Protein AF-0000000083413057 (afdb_homodimer)

Radius of gyration: 20.87 Å; Cα contacts (8 Å, |Δi|>4): 681; chains: 2; bounding box: 41×64×47 Å

pLDDT: mean 97.73, std 1.57, range [91.26, 98.92]

Sequence (322 aa):
MKIREVRTDDAKEIAEIYNHYVRTSTVTFDTVIATEEMTRNRIEAIASRYPYYVCEDEGRVVGYAYAHEWKGRGAYHNTLEASAYVLDGMTGRGIGRKLMECLIDDCRKRGFHALIACITTGNEASERMVKSFGFYEASHFREVGYKFGQFLDDSDYELLLMKIREVRTDDAKEIAEIYNHYVRTSTVTFDTVIATEEMTRNRIEAIASRYPYYVCEDEGRVVGYAYAHEWKGRGAYHNTLEASAYVLDGMTGRGIGRKLMECLIDDCRKRGFHALIACITTGNEASERMVKSFGFYEASHFREVGYKFGQFLDDSDYELLL

Organism: NCBI:txid2530390

Solvent-accessible surface area (backbone atoms only — not comparable to full-atom values): 16927 Å² total; per-residue (Å²): 122,45,79,43,72,62,54,66,88,45,16,55,51,52,25,52,42,51,36,51,37,42,73,73,45,68,70,41,53,45,76,70,80,59,43,47,65,58,36,29,54,47,46,55,65,34,51,76,79,31,61,38,37,30,31,31,49,95,88,34,67,46,28,38,28,37,35,41,77,56,56,87,42,59,18,23,76,41,21,29,28,46,50,70,50,56,23,87,91,55,67,94,69,55,57,63,56,55,43,47,51,54,49,53,52,49,41,46,74,73,62,38,43,29,39,34,35,74,39,30,67,85,44,56,68,62,51,52,53,44,41,74,74,60,30,42,80,30,30,54,42,76,53,45,29,48,57,96,89,39,70,32,36,38,28,32,26,38,31,79,92,120,47,78,44,72,63,54,66,87,46,16,55,50,51,24,53,43,50,36,52,37,44,74,72,43,67,70,42,53,44,73,70,81,60,43,46,65,59,37,30,52,47,46,56,66,35,53,76,80,30,62,38,35,28,32,33,50,98,89,34,68,44,28,38,26,37,37,41,76,58,55,87,43,60,18,23,76,42,23,30,28,46,51,70,50,56,25,87,91,54,67,94,69,55,56,63,56,56,43,48,52,54,49,53,52,50,40,46,74,72,62,39,43,30,39,31,34,76,40,30,68,85,46,56,69,60,52,52,53,45,41,74,74,60,30,42,80,28,29,53,41,75,53,44,29,47,60,97,90,39,69,32,37,39,28,32,28,39,31,81,92

Foldseek 3Di:
DDKDFDDLVLLVLVLVQVQVCLPPHVFDLDVDRDDSVNSSVVSVVFSVPWGKMFDDDPRHTFKIKIWDQPDDDPVSVLEIEMDMTGHPPCPPVCRRLVRVVVRVVVSVVVPRFKYKYKGWPPPVSVVVSVVVVVWDWDDKAWQPGDDPHGGTIMIMTMDTD/DDKDFDDLVLLVLVLVQVQVCLPPHVFDLDVDRDDSVNSSVVSVVFSVPWGKMFDDDPRHTFKIKIWDQPDDDPVSVLEIEMDMTGHPPCPPVCRRLVRVVVRVVVSVVVPRFKYKYKGWPPPVSVVVSVVVVPWDWDDKAWQPGDDPHGGTIMIMTMDTD

Secondary structure (DSSP, 8-state):
-EEEE--GGGHHHHHHHHHHHHHH-SSS---SPPPHHHHHHHHHHHHTTS-EEEEEETTEEEEEEEEEESSSSGGGTTEEEEEEEE-TT-TTSSHHHHHHHHHHHHHHHHT--EEEEEEETT-HHHHHHHHHTT-EE-B-EEEEEEETTEEEEEEEEEEE-/-EEEE--GGGHHHHHHHHHHHHHH-SSS---SPPPHHHHHHHHHHHHTTS-EEEEEETTEEEEEEEEEESSSSGGGTTEEEEEEEE-TT-TTSSHHHHHHHHHHHHHHHHT--EEEEEEETT-HHHHHHHHHTT-EE-B-EEEEEEETTEEEEEEEEEEE-

InterPro domains:
  IPR000182 GNAT domain [PS51186] (1-161)
  IPR016181 Acyl-CoA N-acyltransferase [SSF55729] (1-160)

Structure (mmCIF, N/CA/C/O backbone):
data_AF-0000000083413057-model_v1
#
loop_
_entity.id
_entity.type
_entity.pdbx_description
1 polymer 'N-acetyltransferase family protein'
#
loop_
_atom_site.group_PDB
_atom_site.id
_atom_site.type_symbol
_atom_site.label_atom_id
_atom_site.label_alt_id
_atom_site.label_comp_id
_atom_site.label_asym_id
_atom_site.label_entity_id
_atom_site.label_seq_id
_atom_site.pdbx_PDB_ins_code
_atom_site.Cartn_x
_atom_site.Cartn_y
_atom_site.Cartn_z
_atom_site.occupancy
_atom_site.B_iso_or_equiv
_atom_site.auth_seq_id
_atom_site.auth_comp_id
_atom_site.auth_asym_id
_atom_site.auth_atom_id
_atom_site.pdbx_PDB_model_num
ATOM 1 N N . MET A 1 1 ? 9.016 -29.616 -16.536 1 91.51 1 MET A N 1
ATOM 2 C CA . MET A 1 1 ? 8.679 -28.293 -16.018 1 91.51 1 MET A CA 1
ATOM 3 C C . MET A 1 1 ? 9.873 -27.349 -16.12 1 91.51 1 MET A C 1
ATOM 5 O O . MET A 1 1 ? 11 -27.729 -15.799 1 91.51 1 MET A O 1
ATOM 9 N N . LYS A 1 2 ? 9.637 -26.219 -16.757 1 96.54 2 LYS A N 1
ATOM 10 C CA . LYS A 1 2 ? 10.695 -25.246 -17.016 1 96.54 2 LYS A CA 1
ATOM 11 C C . LYS A 1 2 ? 10.272 -23.845 -16.582 1 96.54 2 LYS A C 1
ATOM 13 O O . LYS A 1 2 ? 9.138 -23.43 -16.826 1 96.54 2 LYS A O 1
ATOM 18 N N . ILE A 1 3 ? 11.185 -23.141 -15.916 1 98.38 3 ILE A N 1
ATOM 19 C CA . ILE A 1 3 ? 10.952 -21.745 -15.561 1 98.38 3 ILE A CA 1
ATOM 20 C C . ILE A 1 3 ? 11.629 -20.833 -16.582 1 98.38 3 ILE A C 1
ATOM 22 O O . ILE A 1 3 ? 12.789 -21.046 -16.941 1 98.38 3 ILE A O 1
ATOM 26 N N . ARG A 1 4 ? 10.937 -19.872 -17.074 1 98.41 4 ARG A N 1
ATOM 27 C CA . ARG A 1 4 ? 11.479 -18.907 -18.025 1 98.41 4 ARG A CA 1
ATOM 28 C C . ARG A 1 4 ? 10.864 -17.527 -17.815 1 98.41 4 ARG A C 1
ATOM 30 O O . ARG A 1 4 ? 9.869 -17.388 -17.101 1 98.41 4 ARG A O 1
ATOM 37 N N . GLU A 1 5 ? 11.422 -16.551 -18.482 1 98.45 5 GLU A N 1
ATOM 38 C CA . GLU A 1 5 ? 10.85 -15.209 -18.445 1 98.45 5 GLU A CA 1
ATOM 39 C C . GLU A 1 5 ? 9.504 -15.162 -19.161 1 98.45 5 GLU A C 1
ATOM 41 O O . GLU A 1 5 ? 9.275 -15.91 -20.113 1 98.45 5 GLU A O 1
ATOM 46 N N . VAL A 1 6 ? 8.685 -14.29 -18.763 1 98.86 6 VAL A N 1
ATOM 47 C CA . VAL A 1 6 ? 7.34 -14.144 -19.309 1 98.86 6 VAL A CA 1
ATOM 48 C C . VAL A 1 6 ? 7.414 -13.557 -20.717 1 98.86 6 VAL A C 1
ATOM 50 O O . VAL A 1 6 ? 8.364 -12.844 -21.05 1 98.86 6 VAL A O 1
ATOM 53 N N . ARG A 1 7 ? 6.483 -13.891 -21.521 1 98.27 7 ARG A N 1
ATOM 54 C CA . ARG A 1 7 ? 6.232 -13.259 -22.812 1 98.27 7 ARG A CA 1
ATOM 55 C C . ARG A 1 7 ? 4.795 -12.757 -22.905 1 98.27 7 ARG A C 1
ATOM 57 O O . ARG A 1 7 ? 3.902 -13.287 -22.241 1 98.27 7 ARG A O 1
ATOM 64 N N . THR A 1 8 ? 4.59 -11.761 -23.77 1 98.1 8 THR A N 1
ATOM 65 C CA . THR A 1 8 ? 3.246 -11.214 -23.915 1 98.1 8 THR A CA 1
ATOM 66 C C . THR A 1 8 ? 2.273 -12.287 -24.395 1 98.1 8 THR A C 1
ATOM 68 O O . THR A 1 8 ? 1.086 -12.25 -24.065 1 98.1 8 THR A O 1
ATOM 71 N N . ASP A 1 9 ? 2.747 -13.257 -25.087 1 97.86 9 ASP A N 1
ATOM 72 C CA . ASP A 1 9 ? 1.91 -14.333 -25.607 1 97.86 9 ASP A CA 1
ATOM 73 C C . ASP A 1 9 ? 1.428 -15.247 -24.482 1 97.86 9 ASP A C 1
ATOM 75 O O . ASP A 1 9 ? 0.527 -16.064 -24.682 1 97.86 9 ASP A O 1
ATOM 79 N N . ASP A 1 10 ? 1.954 -15.097 -23.299 1 98.77 10 ASP A N 1
ATOM 80 C CA . ASP A 1 10 ? 1.54 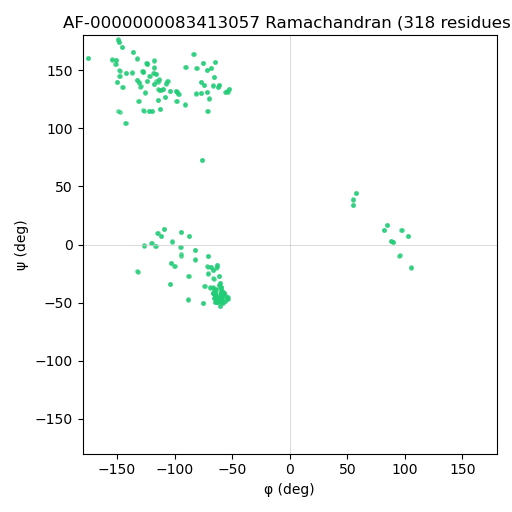-15.89 -22.146 1 98.77 10 ASP A CA 1
ATOM 81 C C . ASP A 1 10 ? 0.273 -15.32 -21.513 1 98.77 10 ASP A C 1
ATOM 83 O O . ASP A 1 10 ? -0.298 -15.923 -20.602 1 98.77 10 ASP A O 1
ATOM 87 N N . ALA A 1 11 ? -0.217 -14.21 -21.98 1 98.84 11 ALA A N 1
ATOM 88 C CA . ALA A 1 11 ? -1.242 -13.401 -21.326 1 98.84 11 ALA A CA 1
ATOM 89 C C . ALA A 1 11 ? -2.526 -14.2 -21.125 1 98.84 11 ALA A C 1
ATOM 91 O O . ALA A 1 11 ? -3.154 -14.122 -20.066 1 98.84 11 ALA A O 1
ATOM 92 N N . LYS A 1 12 ? -2.889 -14.958 -22.096 1 98.63 12 LYS A N 1
ATOM 93 C CA . LYS A 1 12 ? -4.137 -15.71 -22.01 1 98.63 12 LYS A CA 1
ATOM 94 C C . LYS A 1 12 ? -4.088 -16.727 -20.873 1 98.63 12 LYS A C 1
ATOM 96 O O . LYS A 1 12 ? -5.011 -16.802 -20.06 1 98.63 12 LYS A O 1
ATOM 101 N N . GLU A 1 13 ? -3.045 -17.518 -20.803 1 98.76 13 GLU A N 1
ATOM 102 C CA . GLU A 1 13 ? -2.911 -18.549 -19.778 1 98.76 13 GLU A CA 1
ATOM 103 C C . GLU A 1 13 ? -2.753 -17.932 -18.392 1 98.76 13 GLU A C 1
ATOM 105 O O . GLU A 1 13 ? -3.296 -18.447 -17.412 1 98.76 13 GLU A O 1
ATOM 110 N N . ILE A 1 14 ? -2.039 -16.836 -18.334 1 98.87 14 ILE A N 1
ATOM 111 C CA . ILE A 1 14 ? -1.854 -16.142 -17.064 1 98.87 14 ILE A CA 1
ATOM 112 C C . ILE A 1 14 ? -3.197 -15.615 -16.564 1 98.87 14 ILE A C 1
ATOM 114 O O . ILE A 1 14 ? -3.535 -15.775 -15.389 1 98.87 14 ILE A O 1
ATOM 118 N N . ALA A 1 15 ? -3.943 -15.016 -17.455 1 98.83 15 ALA A N 1
ATOM 119 C CA . ALA A 1 15 ? -5.268 -14.525 -17.086 1 98.83 15 ALA A CA 1
ATOM 120 C C . ALA A 1 15 ? -6.155 -15.662 -16.586 1 98.83 15 ALA A C 1
ATOM 122 O O . ALA A 1 15 ? -6.899 -15.497 -15.617 1 98.83 15 ALA A O 1
ATOM 123 N N . GLU A 1 16 ? -6.08 -16.774 -17.233 1 98.6 16 GLU A N 1
ATOM 124 C CA . GLU A 1 16 ? -6.878 -17.933 -16.844 1 98.6 16 GLU A CA 1
ATOM 125 C C . GLU A 1 16 ? -6.525 -18.398 -15.434 1 98.6 16 GLU A C 1
ATOM 127 O O . GLU A 1 16 ? -7.413 -18.661 -14.621 1 98.6 16 GLU A O 1
ATOM 132 N N . ILE A 1 17 ? -5.286 -18.486 -15.172 1 98.74 17 ILE A N 1
ATOM 133 C CA . ILE A 1 17 ? -4.827 -18.89 -13.848 1 98.74 17 ILE A CA 1
ATOM 134 C C . ILE A 1 17 ? -5.339 -17.903 -12.801 1 98.74 17 ILE A C 1
ATOM 136 O O . ILE A 1 17 ? -5.932 -18.306 -11.797 1 98.74 17 ILE A O 1
ATOM 140 N N . TYR A 1 18 ? -5.144 -16.668 -13.105 1 98.67 18 TYR A N 1
ATOM 141 C CA . TYR A 1 18 ? -5.471 -15.624 -12.14 1 98.67 18 TYR A CA 1
ATOM 142 C C . TYR A 1 18 ? -6.972 -15.577 -11.876 1 98.67 18 TYR A C 1
ATOM 144 O O . TYR A 1 18 ? -7.403 -15.447 -10.728 1 98.67 18 TYR A O 1
ATOM 152 N N . ASN A 1 19 ? -7.735 -15.657 -12.911 1 98.71 19 ASN A N 1
ATOM 153 C CA . ASN A 1 19 ? -9.18 -15.478 -12.826 1 98.71 19 ASN A CA 1
ATOM 154 C C . ASN A 1 19 ? -9.838 -16.602 -12.03 1 98.71 19 ASN A C 1
ATOM 156 O O . ASN A 1 19 ? -10.89 -16.403 -11.42 1 98.71 19 ASN A O 1
ATOM 160 N N . HIS A 1 20 ? -9.246 -17.761 -12.055 1 98.41 20 HIS A N 1
ATOM 161 C CA . HIS A 1 20 ? -9.743 -18.811 -11.172 1 98.41 20 HIS A CA 1
ATOM 162 C C . HIS A 1 20 ? -9.789 -18.336 -9.724 1 98.41 20 HIS A C 1
ATOM 164 O O . HIS A 1 20 ? -10.803 -18.502 -9.043 1 98.41 20 HIS A O 1
ATOM 170 N N . TYR A 1 21 ? -8.735 -17.69 -9.257 1 97.56 21 TYR A N 1
ATOM 171 C CA . TYR A 1 21 ? -8.626 -17.249 -7.871 1 97.56 21 TYR A CA 1
ATOM 172 C C . TYR A 1 21 ? -9.522 -16.045 -7.609 1 97.56 21 TYR A C 1
ATOM 174 O O . TYR A 1 21 ? -10.076 -15.902 -6.517 1 97.56 21 TYR A O 1
ATOM 182 N N . VAL A 1 22 ? -9.658 -15.146 -8.592 1 98.05 22 VAL A N 1
ATOM 183 C CA . VAL A 1 22 ? -10.55 -13.999 -8.454 1 98.05 22 VAL A CA 1
ATOM 184 C C . VAL A 1 22 ? -11.981 -14.482 -8.227 1 98.05 22 VAL A C 1
ATOM 186 O O . VAL A 1 22 ? -12.683 -13.973 -7.35 1 98.05 22 VAL A O 1
ATOM 189 N N . ARG A 1 23 ? -12.344 -15.564 -8.885 1 97.78 23 ARG A N 1
ATOM 190 C CA . ARG A 1 23 ? -13.731 -16.016 -8.916 1 97.78 23 ARG A CA 1
ATOM 191 C C . ARG A 1 23 ? -14.034 -16.937 -7.739 1 97.78 23 ARG A C 1
ATOM 193 O O . ARG A 1 23 ? -15.168 -16.987 -7.259 1 97.78 23 ARG A O 1
ATOM 200 N N . THR A 1 24 ? -13.016 -17.59 -7.265 1 97.53 24 THR A N 1
ATOM 201 C CA . THR A 1 24 ? -13.391 -18.75 -6.464 1 97.53 24 THR A CA 1
ATOM 202 C C . THR A 1 24 ? -12.729 -18.696 -5.09 1 97.53 24 THR A C 1
ATOM 204 O O . THR A 1 24 ? -12.95 -19.574 -4.254 1 97.53 24 THR A O 1
ATOM 207 N N . SER A 1 25 ? -11.937 -17.662 -4.855 1 96.96 25 SER A N 1
ATOM 208 C CA . SER A 1 25 ? -11.175 -17.7 -3.612 1 96.96 25 SER A CA 1
ATOM 209 C C . SER A 1 25 ? -10.956 -16.298 -3.053 1 96.96 25 SER A C 1
ATOM 211 O O . SER A 1 25 ? -11.306 -15.307 -3.696 1 96.96 25 SER A O 1
ATOM 213 N N . THR A 1 26 ? -10.4 -16.233 -1.898 1 96.83 26 THR A N 1
ATOM 214 C CA . THR A 1 26 ? -10.057 -14.966 -1.263 1 96.83 26 THR A CA 1
ATOM 215 C C . THR A 1 26 ? -8.544 -14.766 -1.235 1 96.83 26 THR A C 1
ATOM 217 O O . THR A 1 26 ? -8.042 -13.887 -0.531 1 96.83 26 THR A O 1
ATOM 220 N N . VAL A 1 27 ? -7.839 -15.562 -1.977 1 96.39 27 VAL A N 1
ATOM 221 C CA . VAL A 1 27 ? -6.385 -15.47 -1.898 1 96.39 27 VAL A CA 1
ATOM 222 C C . VAL A 1 27 ? -5.913 -14.168 -2.541 1 96.39 27 VAL A C 1
ATOM 224 O O . VAL A 1 27 ? -4.781 -13.732 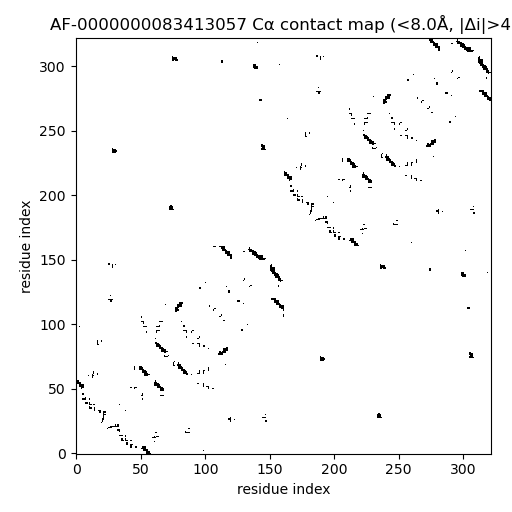-2.317 1 96.39 27 VAL A O 1
ATOM 227 N N . THR A 1 28 ? -6.743 -13.658 -3.471 1 96.7 28 THR A N 1
ATOM 228 C CA . THR A 1 28 ? -6.532 -12.321 -4.016 1 96.7 28 THR A CA 1
ATOM 229 C C . THR A 1 28 ? -7.72 -11.416 -3.703 1 96.7 28 THR A C 1
ATOM 231 O O . THR A 1 28 ? -8.867 -11.867 -3.697 1 96.7 28 THR A O 1
ATOM 234 N N . PHE A 1 29 ? -7.43 -10.211 -3.539 1 97.36 29 PHE A N 1
ATOM 235 C CA . PHE A 1 29 ? -8.458 -9.232 -3.205 1 97.36 29 PHE A CA 1
ATOM 236 C C . PHE A 1 29 ? -8.976 -8.541 -4.461 1 97.36 29 PHE A C 1
ATOM 238 O O . PHE A 1 29 ? -9.652 -7.514 -4.376 1 97.36 29 PHE A O 1
ATOM 245 N N . ASP A 1 30 ? -8.616 -9.038 -5.617 1 97.03 30 ASP A N 1
ATOM 246 C CA . ASP A 1 30 ? -9.194 -8.556 -6.867 1 97.03 30 ASP A CA 1
ATOM 247 C C . ASP A 1 30 ? -10.621 -9.07 -7.046 1 97.03 30 ASP A C 1
ATOM 249 O O . ASP A 1 30 ? -10.916 -10.224 -6.729 1 97.03 30 ASP A O 1
ATOM 253 N N . THR A 1 31 ? -11.471 -8.176 -7.482 1 96.88 31 THR A N 1
ATOM 254 C CA . THR A 1 31 ? -12.867 -8.55 -7.684 1 96.88 31 THR A CA 1
ATOM 255 C C . THR A 1 31 ? -13.253 -8.43 -9.155 1 96.88 31 THR A C 1
ATOM 257 O O . THR A 1 31 ? -14.392 -8.715 -9.529 1 96.88 31 THR A O 1
ATOM 260 N N . VAL A 1 32 ? -12.315 -8.004 -9.971 1 96.39 32 VAL A N 1
ATOM 261 C CA . VAL A 1 32 ? -12.555 -7.803 -11.396 1 96.39 32 VAL A CA 1
ATOM 262 C C . VAL A 1 32 ? -11.799 -8.857 -12.201 1 96.39 32 VAL A C 1
ATOM 264 O O . VAL A 1 32 ? -10.605 -9.077 -11.982 1 96.39 32 VAL A O 1
ATOM 267 N N . ILE A 1 33 ? -12.482 -9.436 -13.135 1 97.68 33 ILE A N 1
ATOM 268 C CA . ILE A 1 33 ? -11.881 -10.448 -13.998 1 97.68 33 ILE A CA 1
ATOM 269 C C . ILE A 1 33 ? -10.898 -9.787 -14.961 1 97.68 33 ILE A C 1
ATOM 271 O O . ILE A 1 33 ? -11.223 -8.78 -15.596 1 97.68 33 ILE A O 1
ATOM 275 N N . ALA A 1 34 ? -9.735 -10.366 -15.024 1 97.87 34 ALA A N 1
ATOM 276 C CA . ALA A 1 34 ? -8.713 -9.833 -15.922 1 97.87 34 ALA A CA 1
ATOM 277 C C . ALA A 1 34 ? -8.939 -10.312 -17.354 1 97.87 34 ALA A C 1
ATOM 279 O O . ALA A 1 34 ? -9.09 -11.511 -17.597 1 97.87 34 ALA A O 1
ATOM 280 N N . THR A 1 35 ? -8.932 -9.393 -18.247 1 98.48 35 THR A N 1
ATOM 281 C CA . THR A 1 35 ? -8.953 -9.764 -19.658 1 98.48 35 THR A CA 1
ATOM 282 C C . THR A 1 35 ? -7.546 -10.083 -20.154 1 98.48 35 THR A C 1
ATOM 284 O O . THR A 1 35 ? -6.559 -9.757 -19.491 1 98.48 35 THR A O 1
ATOM 287 N N . GLU A 1 36 ? -7.534 -10.732 -21.293 1 98.58 36 GLU A N 1
ATOM 288 C CA . GLU A 1 36 ? -6.235 -10.977 -21.912 1 98.58 36 GLU A CA 1
ATOM 289 C C . GLU A 1 36 ? -5.492 -9.67 -22.172 1 98.58 36 GLU A C 1
ATOM 291 O O . GLU A 1 36 ? -4.281 -9.585 -21.959 1 98.58 36 GLU A O 1
ATOM 296 N N . GLU A 1 37 ? -6.193 -8.67 -22.63 1 98.53 37 GLU A N 1
ATOM 297 C CA . GLU A 1 37 ? -5.597 -7.37 -22.925 1 98.53 37 GLU A CA 1
ATOM 298 C C . GLU A 1 37 ? -5.061 -6.709 -21.658 1 98.53 37 GLU A C 1
ATOM 300 O O . GLU A 1 37 ? -3.946 -6.183 -21.65 1 98.53 37 GLU A O 1
ATOM 305 N N . MET A 1 38 ? -5.827 -6.705 -20.644 1 98.1 38 MET A N 1
ATOM 306 C CA . MET A 1 38 ? -5.374 -6.184 -19.358 1 98.1 38 MET A CA 1
ATOM 307 C C . MET A 1 38 ? -4.094 -6.881 -18.909 1 98.1 38 MET A C 1
ATOM 309 O O . MET A 1 38 ? -3.16 -6.23 -18.438 1 98.1 38 MET A O 1
ATOM 313 N N . THR A 1 39 ? -4.118 -8.182 -19.065 1 98.74 39 THR A N 1
ATOM 314 C CA . THR A 1 39 ? -2.975 -8.985 -18.645 1 98.74 39 THR A CA 1
ATOM 315 C C . THR A 1 39 ? -1.755 -8.684 -19.51 1 98.74 39 THR A C 1
ATOM 317 O O . THR A 1 39 ? -0.639 -8.568 -19 1 98.74 39 THR A O 1
ATOM 320 N N . ARG A 1 40 ? -1.939 -8.544 -20.752 1 98.69 40 ARG A N 1
ATOM 321 C CA . ARG A 1 40 ? -0.853 -8.184 -21.658 1 98.69 40 ARG A CA 1
ATOM 322 C C . ARG A 1 40 ? -0.224 -6.854 -21.257 1 98.69 40 ARG A C 1
ATOM 324 O O . ARG A 1 40 ? 1.002 -6.729 -21.215 1 98.69 40 ARG A O 1
ATOM 331 N N . ASN A 1 41 ? -1.023 -5.894 -21.038 1 98.39 41 ASN A N 1
ATOM 332 C CA . ASN A 1 41 ? -0.542 -4.581 -20.62 1 98.39 41 ASN A CA 1
ATOM 333 C C . ASN A 1 41 ? 0.241 -4.661 -19.313 1 98.39 41 ASN A C 1
ATOM 335 O O . ASN A 1 41 ? 1.258 -3.984 -19.151 1 98.39 41 ASN A O 1
ATOM 339 N N . ARG A 1 42 ? -0.221 -5.458 -18.423 1 98.16 42 ARG A N 1
ATOM 340 C CA . ARG A 1 42 ? 0.46 -5.637 -17.145 1 98.16 42 ARG A CA 1
ATOM 341 C C . ARG A 1 42 ? 1.824 -6.292 -17.338 1 98.16 42 ARG A C 1
ATOM 343 O O . ARG A 1 42 ? 2.804 -5.897 -16.703 1 98.16 42 ARG A O 1
ATOM 350 N N . ILE A 1 43 ? 1.847 -7.335 -18.152 1 98.79 43 ILE A N 1
ATOM 351 C CA . ILE A 1 43 ? 3.11 -7.999 -18.457 1 98.79 43 ILE A CA 1
ATOM 352 C C . ILE A 1 43 ? 4.118 -6.978 -18.979 1 98.79 43 ILE A C 1
ATOM 354 O O . ILE A 1 43 ? 5.251 -6.912 -18.496 1 98.79 43 ILE A O 1
ATOM 358 N N . GLU A 1 44 ? 3.7 -6.164 -19.875 1 98.37 44 GLU A N 1
ATOM 359 C CA . GLU A 1 44 ? 4.587 -5.172 -20.475 1 98.37 44 GLU A CA 1
ATOM 360 C C . GLU A 1 44 ? 5.065 -4.161 -19.437 1 98.37 44 GLU A C 1
ATOM 362 O O . GLU A 1 44 ? 6.25 -3.825 -19.389 1 98.37 44 GLU A O 1
ATOM 367 N N . ALA A 1 45 ? 4.175 -3.733 -18.66 1 97.8 45 ALA A N 1
ATOM 368 C CA . ALA A 1 45 ? 4.487 -2.714 -17.66 1 97.8 45 ALA A CA 1
ATOM 369 C C . ALA A 1 45 ? 5.466 -3.249 -16.619 1 97.8 45 ALA A C 1
ATOM 371 O O . ALA A 1 45 ? 6.387 -2.543 -16.203 1 97.8 45 ALA A O 1
ATOM 372 N N . ILE A 1 46 ? 5.31 -4.477 -16.246 1 98.48 46 ILE A N 1
ATOM 373 C CA . ILE A 1 46 ? 6.092 -5.031 -15.146 1 98.48 46 ILE A CA 1
ATOM 374 C C . ILE A 1 46 ? 7.406 -5.596 -15.68 1 98.48 46 ILE A C 1
ATOM 376 O O . ILE A 1 46 ? 8.48 -5.289 -15.156 1 98.48 46 ILE A O 1
ATOM 380 N N . ALA A 1 47 ? 7.342 -6.348 -16.729 1 98.09 47 ALA A N 1
ATOM 381 C CA . ALA A 1 47 ? 8.483 -7.119 -17.215 1 98.09 47 ALA A CA 1
ATOM 382 C C . ALA A 1 47 ? 9.591 -6.199 -17.721 1 98.09 47 ALA A C 1
ATOM 384 O O . ALA A 1 47 ? 10.749 -6.609 -17.824 1 98.09 47 ALA A O 1
ATOM 385 N N . SER A 1 48 ? 9.264 -4.993 -18.071 1 96.45 48 SER A N 1
ATOM 386 C CA . SER A 1 48 ? 10.266 -4.05 -18.557 1 96.45 48 SER A CA 1
ATOM 387 C C . SER A 1 48 ? 11.177 -3.58 -17.428 1 96.45 48 SER A C 1
ATOM 389 O O . SER A 1 48 ? 12.299 -3.133 -17.674 1 96.45 48 SER A O 1
ATOM 391 N N . ARG A 1 49 ? 10.789 -3.721 -16.138 1 96.66 49 ARG A N 1
ATOM 392 C CA . ARG A 1 49 ? 11.54 -3.107 -15.048 1 96.66 49 ARG A CA 1
ATOM 393 C C . ARG A 1 49 ? 11.788 -4.107 -13.923 1 96.66 49 ARG A C 1
ATOM 395 O O . ARG A 1 49 ? 12.713 -3.936 -13.126 1 96.66 49 ARG A O 1
ATOM 402 N N . TYR A 1 50 ? 10.927 -5.141 -13.865 1 98.46 50 TYR A N 1
ATOM 403 C CA . TYR A 1 50 ? 10.948 -6.046 -12.72 1 98.46 50 TYR A CA 1
ATOM 404 C C . TYR A 1 50 ? 10.923 -7.5 -13.174 1 98.46 50 TYR A C 1
ATOM 406 O O . TYR A 1 50 ? 10.537 -7.797 -14.307 1 98.46 50 TYR A O 1
ATOM 414 N N . PRO A 1 51 ? 11.333 -8.42 -12.33 1 98.62 51 PRO A N 1
ATOM 415 C CA . PRO A 1 51 ? 11.305 -9.841 -12.684 1 98.62 51 PRO A CA 1
ATOM 416 C C . PRO A 1 51 ? 9.885 -10.38 -12.849 1 98.62 51 PRO A C 1
ATOM 418 O O . PRO A 1 51 ? 9.002 -10.057 -12.051 1 98.62 51 PRO A O 1
ATOM 421 N N . TYR A 1 52 ? 9.708 -11.133 -13.846 1 98.91 52 TYR A N 1
ATOM 422 C CA . TYR A 1 52 ? 8.452 -11.8 -14.171 1 98.91 52 TYR A CA 1
ATOM 423 C C . TYR A 1 52 ? 8.706 -13.14 -14.851 1 98.91 52 TYR A C 1
ATOM 425 O O . TYR A 1 52 ? 9.215 -13.187 -15.974 1 98.91 52 TYR A O 1
ATOM 433 N N . TYR A 1 53 ? 8.317 -14.228 -14.155 1 98.91 53 TYR A N 1
ATOM 434 C CA . TYR A 1 53 ? 8.625 -15.574 -14.626 1 98.91 53 TYR A CA 1
ATOM 435 C C . TYR A 1 53 ? 7.355 -16.404 -14.774 1 98.91 53 TYR A C 1
ATOM 437 O O . TYR A 1 53 ? 6.368 -16.17 -14.073 1 98.91 53 TYR A O 1
ATOM 445 N N . VAL A 1 54 ? 7.408 -17.405 -15.636 1 98.92 54 VAL A N 1
ATOM 446 C CA . VAL A 1 54 ? 6.352 -18.405 -15.757 1 98.92 54 VAL A CA 1
ATOM 447 C C . VAL A 1 54 ? 6.952 -19.805 -15.648 1 98.92 54 VAL A C 1
ATOM 449 O O . VAL A 1 54 ? 8.137 -20.003 -15.924 1 98.92 54 VAL A O 1
ATOM 452 N N . CYS A 1 55 ? 6.194 -20.688 -15.119 1 98.85 55 CYS A N 1
ATOM 453 C CA . CYS A 1 55 ? 6.49 -22.115 -15.181 1 98.85 55 CYS A CA 1
ATOM 454 C C . CYS A 1 55 ? 5.706 -22.786 -16.302 1 98.85 55 CYS A C 1
ATOM 456 O O . CYS A 1 55 ? 4.478 -22.695 -16.348 1 98.85 55 CYS A O 1
ATOM 458 N N . GLU A 1 56 ? 6.419 -23.402 -17.153 1 98.24 56 GLU A N 1
ATOM 459 C CA . GLU A 1 56 ? 5.807 -24.085 -18.289 1 98.24 56 GLU A CA 1
ATOM 460 C C . GLU A 1 56 ? 5.873 -25.601 -18.123 1 98.24 56 GLU A C 1
ATOM 462 O O . GLU A 1 56 ? 6.91 -26.143 -17.735 1 98.24 56 GLU A O 1
ATOM 467 N N . ASP A 1 57 ? 4.698 -26.259 -18.25 1 96.77 57 ASP A N 1
ATOM 468 C CA . ASP A 1 57 ? 4.594 -27.715 -18.296 1 96.77 57 ASP A CA 1
ATOM 469 C C . ASP A 1 57 ? 3.964 -28.179 -19.607 1 96.77 57 ASP A C 1
ATOM 471 O O . ASP A 1 57 ? 2.795 -27.896 -19.875 1 96.77 57 ASP A O 1
ATOM 475 N N . GLU A 1 58 ? 4.721 -28.901 -20.442 1 94.64 58 GLU A N 1
ATOM 476 C CA . GLU A 1 58 ? 4.259 -29.426 -21.724 1 94.64 58 GLU A CA 1
ATOM 477 C C . GLU A 1 58 ? 3.697 -28.314 -22.604 1 94.64 58 GLU A C 1
ATOM 479 O O . GLU A 1 58 ? 2.599 -28.442 -23.15 1 94.64 58 GLU A O 1
ATOM 484 N N . GLY A 1 59 ? 4.302 -27.177 -22.588 1 93.4 59 GLY A N 1
ATOM 485 C CA . GLY A 1 59 ? 3.993 -26.077 -23.487 1 93.4 59 GLY A CA 1
ATOM 486 C C . GLY A 1 59 ? 2.924 -25.147 -22.947 1 93.4 59 GLY A C 1
ATOM 487 O O . GLY A 1 59 ? 2.561 -24.165 -23.597 1 93.4 59 GLY A O 1
ATOM 488 N N . ARG A 1 60 ? 2.486 -25.454 -21.742 1 96.39 60 ARG A N 1
ATOM 489 C CA . ARG A 1 60 ? 1.448 -24.621 -21.144 1 96.39 60 ARG A CA 1
ATOM 490 C C . ARG A 1 60 ? 1.948 -23.956 -19.866 1 96.39 60 ARG A C 1
ATOM 492 O O . ARG A 1 60 ? 2.634 -24.586 -19.059 1 96.39 60 ARG A O 1
ATOM 499 N N . VAL A 1 61 ? 1.579 -22.693 -19.752 1 98.66 61 VAL A N 1
ATOM 500 C CA . VAL A 1 61 ? 1.912 -22.017 -18.503 1 98.66 61 VAL A CA 1
ATOM 501 C C . VAL A 1 61 ? 1.061 -22.58 -17.367 1 98.66 61 VAL A C 1
ATOM 503 O O . VAL A 1 61 ? -0.169 -22.584 -17.447 1 98.66 61 VAL A O 1
ATOM 506 N N . VAL A 1 62 ? 1.703 -23.031 -16.293 1 98.67 62 VAL A N 1
ATOM 507 C CA . VAL A 1 62 ? 0.974 -23.658 -15.195 1 98.67 62 VAL A CA 1
ATOM 508 C C . VAL A 1 62 ? 1.216 -22.88 -13.903 1 98.67 62 VAL A C 1
ATOM 510 O O . VAL A 1 62 ? 0.702 -23.248 -12.844 1 98.67 62 VAL A O 1
ATOM 513 N N . GLY A 1 63 ? 1.954 -21.832 -13.929 1 98.83 63 GLY A N 1
ATOM 514 C CA . GLY A 1 63 ? 2.215 -20.931 -12.818 1 98.83 63 GLY A CA 1
ATOM 515 C C . GLY A 1 63 ? 3.044 -19.723 -13.211 1 98.83 63 GLY A C 1
ATOM 516 O O . GLY A 1 63 ? 3.66 -19.707 -14.279 1 98.83 63 GLY A O 1
ATOM 517 N N . TYR A 1 64 ? 2.997 -18.729 -12.428 1 98.91 64 TYR A N 1
ATOM 518 C CA . TYR A 1 64 ? 3.801 -17.54 -12.685 1 98.91 64 TYR A CA 1
ATOM 519 C C . TYR A 1 64 ? 4.085 -16.783 -11.393 1 98.91 64 TYR A C 1
ATOM 521 O O . TYR A 1 64 ? 3.41 -16.994 -10.382 1 98.91 64 TYR A O 1
ATOM 529 N N . ALA A 1 65 ? 5.096 -15.972 -11.404 1 98.89 65 ALA A N 1
ATOM 530 C CA . ALA A 1 65 ? 5.484 -15.103 -10.297 1 98.89 65 ALA A CA 1
ATOM 531 C C . ALA A 1 65 ? 6.113 -13.81 -10.809 1 98.89 65 ALA A C 1
ATOM 533 O O . ALA A 1 65 ? 6.777 -13.805 -11.848 1 98.89 65 ALA A O 1
ATOM 534 N N . TYR A 1 66 ? 5.852 -12.785 -10.114 1 98.87 66 TYR A N 1
ATOM 535 C CA . TYR A 1 66 ? 6.439 -11.503 -10.489 1 98.87 66 TYR A CA 1
ATOM 536 C C . TYR A 1 66 ? 6.623 -10.61 -9.268 1 98.87 66 TYR A C 1
ATOM 538 O O . TYR A 1 66 ? 6.043 -10.866 -8.21 1 98.87 66 TYR A O 1
ATOM 546 N N . ALA A 1 67 ? 7.463 -9.692 -9.377 1 98.78 67 ALA A N 1
ATOM 547 C CA . ALA A 1 67 ? 7.623 -8.597 -8.424 1 98.78 67 ALA A CA 1
ATOM 548 C C . ALA A 1 67 ? 7.307 -7.253 -9.074 1 98.78 67 ALA A C 1
ATOM 550 O O . ALA A 1 67 ? 7.502 -7.079 -10.28 1 98.78 67 ALA A O 1
ATOM 551 N N . HIS A 1 68 ? 6.783 -6.364 -8.351 1 98.23 68 HIS A N 1
ATOM 552 C CA . HIS A 1 68 ? 6.492 -5.011 -8.813 1 98.23 68 HIS A CA 1
ATOM 553 C C . HIS A 1 68 ? 6.587 -4.006 -7.669 1 98.23 68 HIS A C 1
ATOM 555 O O . HIS A 1 68 ? 6.837 -4.386 -6.523 1 98.23 68 HIS A O 1
ATOM 561 N N . GLU A 1 69 ? 6.419 -2.765 -7.993 1 97.17 69 GLU A N 1
ATOM 562 C CA . GLU A 1 69 ? 6.493 -1.73 -6.966 1 97.17 69 GLU A CA 1
ATOM 563 C C . GLU A 1 69 ? 5.514 -2.01 -5.829 1 97.17 69 GLU A C 1
ATOM 565 O O . GLU A 1 69 ? 4.34 -2.297 -6.07 1 97.17 69 GLU A O 1
ATOM 570 N N . TRP A 1 70 ? 6.062 -1.919 -4.643 1 97.57 70 TRP A N 1
ATOM 571 C CA . TRP A 1 70 ? 5.242 -2.175 -3.464 1 97.57 70 TRP A CA 1
ATOM 572 C C . TRP A 1 70 ? 4.313 -1 -3.181 1 97.57 70 TRP A C 1
ATOM 574 O O . TRP A 1 70 ? 3.113 -1.187 -2.964 1 97.57 70 TRP A O 1
ATOM 584 N N . LYS A 1 71 ? 4.917 0.177 -3.154 1 96.8 71 LYS A N 1
ATOM 585 C CA . LYS A 1 71 ? 4.222 1.45 -2.983 1 96.8 71 LYS A CA 1
ATOM 586 C C . LYS A 1 71 ? 4.759 2.502 -3.949 1 96.8 71 LYS A C 1
ATOM 588 O O . LYS A 1 71 ? 5.839 2.336 -4.519 1 96.8 71 LYS A O 1
ATOM 593 N N . GLY A 1 72 ? 4.076 3.551 -4.099 1 92.38 72 GLY A N 1
ATOM 594 C CA . GLY A 1 72 ? 4.31 4.454 -5.214 1 92.38 72 GLY A CA 1
ATOM 595 C C . GLY A 1 72 ? 5.247 5.597 -4.87 1 92.38 72 GLY A C 1
ATOM 596 O O . GLY A 1 72 ? 5.702 6.322 -5.757 1 92.38 72 GLY A O 1
ATOM 597 N N . ARG A 1 73 ? 5.626 5.812 -3.714 1 94.04 73 ARG A N 1
ATOM 598 C CA . ARG A 1 73 ? 6.501 6.928 -3.369 1 94.04 73 ARG A CA 1
ATOM 599 C C . ARG A 1 73 ? 7.959 6.59 -3.66 1 94.04 73 ARG A C 1
ATOM 601 O O . ARG A 1 73 ? 8.371 5.435 -3.535 1 94.04 73 ARG A O 1
ATOM 608 N N . GLY A 1 74 ? 8.691 7.59 -3.925 1 94.52 74 GLY A N 1
ATOM 609 C CA . GLY A 1 74 ? 10.054 7.426 -4.403 1 94.52 74 GLY A CA 1
ATOM 610 C C . GLY A 1 74 ? 10.944 6.682 -3.424 1 94.52 74 GLY A C 1
ATOM 611 O O . GLY A 1 74 ? 11.796 5.89 -3.83 1 94.52 74 GLY A O 1
ATOM 612 N N . ALA A 1 75 ? 10.739 6.834 -2.18 1 97.18 75 ALA A N 1
ATOM 613 C CA . ALA A 1 75 ? 11.609 6.227 -1.176 1 97.18 75 ALA A CA 1
ATOM 614 C C . ALA A 1 75 ? 11.466 4.708 -1.172 1 97.18 75 ALA A C 1
ATOM 616 O O . ALA A 1 75 ? 12.348 3.996 -0.687 1 97.18 75 ALA A O 1
ATOM 617 N N . TYR A 1 76 ? 10.387 4.208 -1.717 1 98.08 76 TYR A N 1
ATOM 618 C CA . TYR A 1 76 ? 10.12 2.775 -1.695 1 98.08 76 TYR A CA 1
ATOM 619 C C . TYR A 1 76 ? 10.76 2.082 -2.893 1 98.08 76 TYR A C 1
ATOM 621 O O . TYR A 1 76 ? 10.522 0.896 -3.132 1 98.08 76 TYR A O 1
ATOM 629 N N . HIS A 1 77 ? 11.544 2.696 -3.691 1 96.88 77 HIS A N 1
ATOM 630 C CA . HIS A 1 77 ? 11.982 2.225 -5 1 96.88 77 HIS A CA 1
ATOM 631 C C . HIS A 1 77 ? 12.793 0.939 -4.88 1 96.88 77 HIS A C 1
ATOM 633 O O . HIS A 1 77 ? 12.921 0.188 -5.85 1 96.88 77 HIS A O 1
ATOM 639 N N . ASN A 1 78 ? 13.297 0.601 -3.707 1 97.58 78 ASN A N 1
ATOM 640 C CA . ASN A 1 78 ? 14.108 -0.596 -3.512 1 97.58 78 ASN A CA 1
ATOM 641 C C . ASN A 1 78 ? 13.303 -1.72 -2.866 1 97.58 78 ASN A C 1
ATOM 643 O O . ASN A 1 78 ? 13.853 -2.77 -2.53 1 97.58 78 ASN A O 1
ATOM 647 N N . THR A 1 79 ? 12.052 -1.479 -2.653 1 98.77 79 THR A N 1
ATOM 648 C CA . THR A 1 79 ? 11.16 -2.449 -2.027 1 98.77 79 THR A CA 1
ATOM 649 C C . THR A 1 79 ? 10.083 -2.906 -3.007 1 98.77 79 THR A C 1
ATOM 651 O O . THR A 1 79 ? 9.359 -2.082 -3.569 1 98.77 79 THR A O 1
ATOM 654 N N . LEU A 1 80 ? 9.981 -4.186 -3.22 1 98.81 80 LEU A N 1
ATOM 655 C CA . LEU A 1 80 ? 9.03 -4.738 -4.178 1 98.81 80 LEU A CA 1
ATOM 656 C C . LEU A 1 80 ? 8.021 -5.646 -3.482 1 98.81 80 LEU A C 1
ATOM 658 O O . LEU A 1 80 ? 8.251 -6.085 -2.353 1 98.81 80 LEU A O 1
ATOM 662 N N . GLU A 1 81 ? 6.943 -5.823 -4.1 1 98.76 81 GLU A N 1
ATOM 663 C CA . GLU A 1 81 ? 5.966 -6.833 -3.704 1 98.76 81 GLU A CA 1
ATOM 664 C C . GLU A 1 81 ? 6.011 -8.04 -4.636 1 98.76 81 GLU A C 1
ATOM 666 O O . GLU A 1 81 ? 6.034 -7.886 -5.859 1 98.76 81 GLU A O 1
ATOM 671 N N . ALA A 1 82 ? 6.054 -9.19 -4.074 1 98.77 82 ALA A N 1
ATOM 672 C CA . ALA A 1 82 ? 6.134 -10.439 -4.827 1 98.77 82 ALA A CA 1
ATOM 673 C C . ALA A 1 82 ? 4.796 -11.174 -4.814 1 98.77 82 ALA A C 1
ATOM 675 O O . ALA A 1 82 ? 4.114 -11.217 -3.788 1 98.77 82 ALA A O 1
ATOM 676 N N . SER A 1 83 ? 4.468 -11.742 -5.904 1 98.2 83 SER A N 1
ATOM 677 C CA . SER A 1 83 ? 3.27 -12.562 -6.057 1 98.2 83 SER A CA 1
ATOM 678 C C . SER A 1 83 ? 3.565 -13.826 -6.858 1 98.2 83 SER A C 1
ATOM 680 O O . SER A 1 83 ? 4.413 -13.817 -7.753 1 98.2 83 SER A O 1
ATOM 682 N N . ALA A 1 84 ? 2.87 -14.899 -6.545 1 98.54 84 ALA A N 1
ATOM 683 C CA . ALA A 1 84 ? 2.97 -16.159 -7.276 1 98.54 84 ALA A CA 1
ATOM 684 C C . ALA A 1 84 ? 1.62 -16.868 -7.335 1 98.54 84 ALA A C 1
ATOM 686 O O . ALA A 1 84 ? 0.884 -16.898 -6.346 1 98.54 84 ALA A O 1
ATOM 687 N N . TYR A 1 85 ? 1.329 -17.345 -8.465 1 98.5 85 TYR A N 1
ATOM 688 C CA . TYR A 1 85 ? 0.101 -18.101 -8.685 1 98.5 85 TYR A CA 1
ATOM 689 C C . TYR A 1 85 ? 0.383 -19.389 -9.45 1 98.5 85 TYR A C 1
ATOM 691 O O . TYR A 1 85 ? 1.208 -19.405 -10.367 1 98.5 85 TYR A O 1
ATOM 699 N N . VAL A 1 86 ? -0.303 -20.405 -9.053 1 98.55 86 VAL A N 1
ATOM 700 C CA . VAL A 1 86 ? -0.17 -21.707 -9.698 1 98.55 86 VAL A CA 1
ATOM 701 C C . VAL A 1 86 ? -1.534 -22.181 -10.193 1 98.55 86 VAL A C 1
ATOM 703 O O . VAL A 1 86 ? -2.546 -21.999 -9.513 1 98.55 86 VAL A O 1
ATOM 706 N N . LEU A 1 87 ? -1.518 -22.764 -11.326 1 98.33 87 LEU A N 1
ATOM 707 C CA . LEU A 1 87 ? -2.739 -23.297 -11.921 1 98.33 87 LEU A CA 1
ATOM 708 C C . LEU A 1 87 ? -3.461 -24.22 -10.945 1 98.33 87 LEU A C 1
ATOM 710 O O . LEU A 1 87 ? -2.83 -25.052 -10.288 1 98.33 87 LEU A O 1
ATOM 714 N N . ASP A 1 88 ? -4.794 -23.99 -10.873 1 96.48 88 ASP A N 1
ATOM 715 C CA . ASP A 1 88 ? -5.611 -24.868 -10.04 1 96.48 88 ASP A CA 1
ATOM 716 C C . ASP A 1 88 ? -5.41 -26.332 -10.423 1 96.48 88 ASP A C 1
ATOM 718 O O . ASP A 1 88 ? -5.418 -26.676 -11.607 1 96.48 88 ASP A O 1
ATOM 722 N N . GLY A 1 89 ? -5.197 -27.145 -9.445 1 95.37 89 GLY A N 1
ATOM 723 C CA . GLY A 1 89 ? -4.956 -28.556 -9.701 1 95.37 89 GLY A CA 1
ATOM 724 C C . GLY A 1 89 ? -3.481 -28.905 -9.779 1 95.37 89 GLY A C 1
ATOM 725 O O . GLY A 1 89 ? -3.117 -30.083 -9.804 1 95.37 89 GLY A O 1
ATOM 726 N N . MET A 1 90 ? -2.614 -27.926 -9.815 1 95.62 90 MET A N 1
ATOM 727 C CA . MET A 1 90 ? -1.177 -28.165 -9.924 1 95.62 90 MET A CA 1
ATOM 728 C C . MET A 1 90 ? -0.453 -27.708 -8.662 1 95.62 90 MET A C 1
ATOM 730 O O . MET A 1 90 ? 0.779 -27.684 -8.623 1 95.62 90 MET A O 1
ATOM 734 N N . THR A 1 91 ? -1.22 -27.389 -7.683 1 92.24 91 THR A N 1
ATOM 735 C CA . THR A 1 91 ? -0.635 -26.929 -6.428 1 92.24 91 THR A CA 1
ATOM 736 C C . THR A 1 91 ? -0.04 -28.098 -5.648 1 92.24 91 THR A C 1
ATOM 738 O O . THR A 1 91 ? -0.377 -29.256 -5.902 1 92.24 91 THR A O 1
ATOM 741 N N . GLY A 1 92 ? 0.904 -27.793 -4.792 1 91.26 92 GLY A N 1
ATOM 742 C CA . GLY A 1 92 ? 1.496 -28.83 -3.961 1 91.26 92 GLY A CA 1
ATOM 743 C C . GLY A 1 92 ? 2.581 -29.617 -4.671 1 91.26 92 GLY A C 1
ATOM 744 O O . GLY A 1 92 ? 2.99 -30.682 -4.204 1 91.26 92 GLY A O 1
ATOM 745 N N . ARG A 1 93 ? 3.036 -29.144 -5.807 1 94.07 93 ARG A N 1
ATOM 746 C CA . ARG A 1 93 ? 4.035 -29.846 -6.606 1 94.07 93 ARG A CA 1
ATOM 747 C C . ARG A 1 93 ? 5.359 -29.091 -6.616 1 94.07 93 ARG A C 1
ATOM 749 O O . ARG A 1 93 ? 6.238 -29.378 -7.432 1 94.07 93 ARG A O 1
ATOM 756 N N . GLY A 1 94 ? 5.395 -28.072 -5.803 1 95.8 94 GLY A N 1
ATOM 757 C CA . GLY A 1 94 ? 6.641 -27.332 -5.679 1 95.8 94 GLY A CA 1
ATOM 758 C C . GLY A 1 94 ? 6.781 -26.223 -6.705 1 95.8 94 GLY A C 1
ATOM 759 O O . GLY A 1 94 ? 7.795 -25.523 -6.735 1 95.8 94 GLY A O 1
ATOM 760 N N . ILE A 1 95 ? 5.806 -25.987 -7.527 1 97.86 95 ILE A N 1
ATOM 761 C CA . ILE A 1 95 ? 5.868 -25 -8.599 1 97.86 95 ILE A CA 1
ATOM 762 C C . ILE A 1 95 ? 5.999 -23.6 -8.005 1 97.86 95 ILE A C 1
ATOM 764 O O . ILE A 1 95 ? 6.869 -22.825 -8.411 1 97.86 95 ILE A O 1
ATOM 768 N N . GLY A 1 96 ? 5.166 -23.278 -7.06 1 98.02 96 GLY A N 1
ATOM 769 C CA . GLY A 1 96 ? 5.238 -21.98 -6.408 1 98.02 96 GLY A CA 1
ATOM 770 C C . GLY A 1 96 ? 6.589 -21.705 -5.775 1 98.02 96 GLY A C 1
ATOM 771 O O . GLY A 1 96 ? 7.132 -20.607 -5.91 1 98.02 96 GLY A O 1
ATOM 772 N N . ARG A 1 97 ? 7.078 -22.715 -5.169 1 97.7 97 ARG A N 1
ATOM 773 C CA . ARG A 1 97 ? 8.372 -22.581 -4.508 1 97.7 97 ARG A CA 1
ATOM 774 C C . ARG A 1 97 ? 9.478 -22.303 -5.52 1 97.7 97 ARG A C 1
ATOM 776 O O . ARG A 1 97 ? 10.318 -21.427 -5.304 1 97.7 97 ARG A O 1
ATOM 783 N N . LYS A 1 98 ? 9.515 -23.064 -6.563 1 98.24 98 LYS A N 1
ATOM 784 C CA . LYS A 1 98 ? 10.53 -22.88 -7.595 1 98.24 98 LYS A CA 1
ATOM 785 C C . LYS A 1 98 ? 10.445 -21.485 -8.209 1 98.24 98 LYS A C 1
ATOM 787 O O . LYS A 1 98 ? 11.469 -20.842 -8.445 1 98.24 98 LYS A O 1
ATOM 792 N N . LEU A 1 99 ? 9.277 -21.035 -8.49 1 98.75 99 LEU A N 1
ATOM 793 C CA . LEU A 1 99 ? 9.056 -19.704 -9.046 1 98.75 99 LEU A CA 1
ATOM 794 C C . LEU A 1 99 ? 9.537 -18.625 -8.082 1 98.75 99 LEU A C 1
ATOM 796 O O . LEU A 1 99 ? 10.231 -17.69 -8.487 1 98.75 99 LEU A O 1
ATOM 800 N N . MET A 1 100 ? 9.184 -18.774 -6.824 1 98.69 100 MET A N 1
ATOM 801 C CA . MET A 1 100 ? 9.568 -17.796 -5.81 1 98.69 100 MET A CA 1
ATOM 802 C C . MET A 1 100 ? 11.083 -17.76 -5.634 1 98.69 100 MET A C 1
ATOM 804 O O . MET A 1 100 ? 11.669 -16.688 -5.476 1 98.69 100 MET A O 1
ATOM 808 N N . GLU A 1 101 ? 11.658 -18.904 -5.634 1 98.61 101 GLU A N 1
ATOM 809 C CA . GLU A 1 101 ? 13.114 -18.974 -5.552 1 98.61 101 GLU A CA 1
ATOM 810 C C . GLU A 1 101 ? 13.769 -18.173 -6.674 1 98.61 101 GLU A C 1
ATOM 812 O O . GLU A 1 101 ? 14.677 -17.376 -6.426 1 98.61 101 GLU A O 1
ATOM 817 N N . CYS A 1 102 ? 13.315 -18.391 -7.885 1 98.63 102 CYS A N 1
ATOM 818 C CA . CYS A 1 102 ? 13.833 -17.662 -9.037 1 98.63 102 CYS A CA 1
ATOM 819 C C . CYS A 1 102 ? 13.627 -16.161 -8.87 1 98.63 102 CYS A C 1
ATOM 821 O O . CYS A 1 102 ? 14.534 -15.372 -9.14 1 98.63 102 CYS A O 1
ATOM 823 N N . LEU A 1 103 ? 12.488 -15.82 -8.434 1 98.77 103 LEU A N 1
ATOM 824 C CA . LEU A 1 103 ? 12.125 -14.42 -8.251 1 98.77 103 LEU A CA 1
ATOM 825 C C . LEU A 1 103 ? 13.024 -13.756 -7.214 1 98.77 103 LEU A C 1
ATOM 827 O O . LEU A 1 103 ? 13.57 -12.677 -7.459 1 98.77 103 LEU A O 1
ATOM 831 N N . ILE A 1 104 ? 13.192 -14.362 -6.063 1 98.84 104 ILE A N 1
ATOM 832 C CA . ILE A 1 104 ? 13.998 -13.833 -4.968 1 98.84 104 ILE A CA 1
ATOM 833 C C . ILE A 1 104 ? 15.448 -13.682 -5.422 1 98.84 104 ILE A C 1
ATOM 835 O O . ILE A 1 104 ? 16.071 -12.642 -5.194 1 98.84 104 ILE A O 1
ATOM 839 N N . ASP A 1 105 ? 15.962 -14.699 -6.069 1 98.74 105 ASP A N 1
ATOM 840 C CA . ASP A 1 105 ? 17.336 -14.669 -6.561 1 98.74 105 ASP A CA 1
ATOM 841 C C . ASP A 1 105 ? 17.548 -13.507 -7.529 1 98.74 105 ASP A C 1
ATOM 843 O O . ASP A 1 105 ? 18.56 -12.807 -7.454 1 98.74 105 ASP A O 1
ATOM 847 N N . ASP A 1 106 ? 16.631 -13.33 -8.428 1 98.8 106 ASP A N 1
ATOM 848 C CA . ASP A 1 106 ? 16.737 -12.251 -9.405 1 98.8 106 ASP A CA 1
ATOM 849 C C . ASP A 1 106 ? 16.663 -10.885 -8.726 1 98.8 106 ASP A C 1
ATOM 851 O O . ASP A 1 106 ? 17.423 -9.976 -9.065 1 98.8 106 ASP A O 1
ATOM 855 N N . CYS A 1 107 ? 15.753 -10.691 -7.795 1 98.71 107 CYS A N 1
ATOM 856 C CA . CYS A 1 107 ? 15.658 -9.442 -7.048 1 98.71 107 CYS A CA 1
ATOM 857 C C . CYS A 1 107 ? 16.971 -9.13 -6.339 1 98.71 107 CYS A C 1
ATOM 859 O O . CYS A 1 107 ? 17.418 -7.982 -6.33 1 98.71 107 CYS A O 1
ATOM 861 N N . ARG A 1 108 ? 17.583 -10.149 -5.769 1 98.47 108 ARG A N 1
ATOM 862 C CA . ARG A 1 108 ? 18.88 -9.985 -5.122 1 98.47 108 ARG A CA 1
ATOM 863 C C . ARG A 1 108 ? 19.936 -9.524 -6.122 1 98.47 108 ARG A C 1
ATOM 865 O O . ARG A 1 108 ? 20.675 -8.573 -5.858 1 98.47 108 ARG A O 1
ATOM 872 N N . LYS A 1 109 ? 19.993 -10.17 -7.215 1 98.3 109 LYS A N 1
ATOM 873 C CA . LYS A 1 109 ? 20.985 -9.872 -8.244 1 98.3 109 LYS A CA 1
ATOM 874 C C . LYS A 1 109 ? 20.828 -8.446 -8.763 1 98.3 109 LYS A C 1
ATOM 876 O O . LYS A 1 109 ? 21.816 -7.791 -9.102 1 98.3 109 LYS A O 1
ATOM 881 N N . ARG A 1 110 ? 19.611 -7.978 -8.841 1 97.89 110 ARG A N 1
ATOM 882 C CA . ARG A 1 110 ? 19.317 -6.654 -9.38 1 97.89 110 ARG A CA 1
ATOM 883 C C . ARG A 1 110 ? 19.527 -5.574 -8.324 1 97.89 110 ARG A C 1
ATOM 885 O O . ARG A 1 110 ? 19.427 -4.381 -8.619 1 97.89 110 ARG A O 1
ATOM 892 N N . GLY A 1 111 ? 19.668 -5.953 -7.074 1 97.92 111 GLY A N 1
ATOM 893 C CA . GLY A 1 111 ? 20.071 -5.013 -6.04 1 97.92 111 GLY A CA 1
ATOM 894 C C . GLY A 1 111 ? 18.9 -4.452 -5.255 1 97.92 111 GLY A C 1
ATOM 895 O O . GLY A 1 111 ? 19.038 -3.441 -4.562 1 97.92 111 GLY A O 1
ATOM 896 N N . PHE A 1 112 ? 17.729 -5.012 -5.375 1 98.52 112 PHE A N 1
ATOM 897 C CA . PHE A 1 112 ? 16.614 -4.594 -4.533 1 98.52 112 PHE A CA 1
ATOM 898 C C . PHE A 1 112 ? 16.886 -4.926 -3.071 1 98.52 112 PHE A C 1
ATOM 900 O O . PHE A 1 112 ? 17.696 -5.805 -2.769 1 98.52 112 PHE A O 1
ATOM 907 N N . HIS A 1 113 ? 16.218 -4.216 -2.146 1 98.79 113 HIS A N 1
ATOM 908 C CA . HIS A 1 113 ? 16.589 -4.272 -0.737 1 98.79 113 HIS A CA 1
ATOM 909 C C . HIS A 1 113 ? 15.605 -5.121 0.06 1 98.79 113 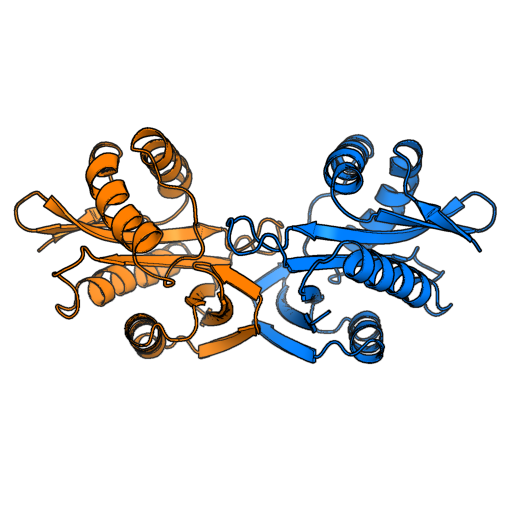HIS A C 1
ATOM 911 O O . HIS A 1 113 ? 15.991 -5.787 1.024 1 98.79 113 HIS A O 1
ATOM 917 N N . ALA A 1 114 ? 14.343 -5.103 -0.322 1 98.87 114 ALA A N 1
ATOM 918 C CA . ALA A 1 114 ? 13.323 -5.826 0.433 1 98.87 114 ALA A CA 1
ATOM 919 C C . ALA A 1 114 ? 12.215 -6.33 -0.487 1 98.87 114 ALA A C 1
ATOM 921 O O . ALA A 1 114 ? 11.942 -5.729 -1.529 1 98.87 114 ALA A O 1
ATOM 922 N N . LEU A 1 115 ? 11.668 -7.374 -0.114 1 98.9 115 LEU A N 1
ATOM 923 C CA . LEU A 1 115 ? 10.537 -7.988 -0.801 1 98.9 115 LEU A CA 1
ATOM 924 C C . LEU A 1 115 ? 9.372 -8.207 0.157 1 98.9 115 LEU A C 1
ATOM 926 O O . LEU A 1 115 ? 9.561 -8.709 1.268 1 98.9 115 LEU A O 1
ATOM 930 N N . ILE A 1 116 ? 8.211 -7.791 -0.255 1 98.92 116 ILE A N 1
ATOM 931 C CA . ILE A 1 116 ? 6.997 -7.942 0.54 1 98.92 116 ILE A CA 1
ATOM 932 C C . ILE A 1 116 ? 6.054 -8.932 -0.14 1 98.92 116 ILE A C 1
ATOM 934 O O . ILE A 1 116 ? 5.877 -8.892 -1.36 1 98.92 116 ILE A O 1
ATOM 938 N N . ALA A 1 117 ? 5.535 -9.829 0.549 1 98.78 117 ALA A N 1
ATOM 939 C CA . ALA A 1 117 ? 4.436 -10.679 0.099 1 98.78 117 ALA A CA 1
ATOM 940 C C . ALA A 1 117 ? 3.161 -10.388 0.885 1 98.78 117 ALA A C 1
ATOM 942 O O . ALA A 1 117 ? 3.131 -10.536 2.109 1 98.78 117 ALA A O 1
ATOM 943 N N . CYS A 1 118 ? 2.182 -9.937 0.258 1 98.39 118 CYS A N 1
ATOM 944 C CA . CYS A 1 118 ? 0.882 -9.675 0.865 1 98.39 118 CYS A CA 1
ATOM 945 C C . CYS A 1 118 ? -0.025 -10.896 0.759 1 98.39 118 CYS A C 1
ATOM 947 O O . CYS A 1 118 ? -0.291 -11.382 -0.341 1 98.39 118 CYS A O 1
ATOM 949 N N . ILE A 1 119 ? -0.471 -11.407 1.873 1 98.39 119 ILE A N 1
ATOM 950 C CA . ILE A 1 119 ? -1.196 -12.673 1.897 1 98.39 119 ILE A CA 1
ATOM 951 C C . ILE A 1 119 ? -2.469 -12.522 2.726 1 98.39 119 ILE A C 1
ATOM 953 O O . ILE A 1 119 ? -2.415 -12.115 3.889 1 98.39 119 ILE A O 1
ATOM 957 N N . THR A 1 120 ? -3.598 -12.837 2.068 1 97.37 120 THR A N 1
ATOM 958 C CA . THR A 1 120 ? -4.838 -12.898 2.834 1 97.37 120 THR A CA 1
ATOM 959 C C . THR A 1 120 ? -4.755 -13.973 3.913 1 97.37 120 THR A C 1
ATOM 961 O O . THR A 1 120 ? -4.256 -15.073 3.664 1 97.37 120 THR A O 1
ATOM 964 N N . THR A 1 121 ? -5.249 -13.591 5.076 1 92.9 121 THR A N 1
ATOM 965 C CA . THR A 1 121 ? -5.192 -14.54 6.183 1 92.9 121 THR A CA 1
ATOM 966 C C . THR A 1 121 ? -6.006 -15.791 5.864 1 92.9 121 THR A C 1
ATOM 968 O O . THR A 1 121 ? -7.112 -15.699 5.327 1 92.9 121 THR A O 1
ATOM 971 N N . GLY A 1 122 ? -5.398 -16.979 6.183 1 91.56 122 GLY A N 1
ATOM 972 C CA . GLY A 1 122 ? -6.018 -18.251 5.844 1 91.56 122 GLY A CA 1
ATOM 973 C C . GLY A 1 122 ? -5.357 -18.942 4.667 1 91.56 122 GLY A C 1
ATOM 974 O O . GLY A 1 122 ? -5.616 -20.119 4.405 1 91.56 122 GLY A O 1
ATOM 975 N N . ASN A 1 123 ? -4.631 -18.208 3.87 1 95 123 ASN A N 1
ATOM 976 C CA . ASN A 1 123 ? -3.849 -18.793 2.786 1 95 123 ASN A CA 1
ATOM 977 C C . ASN A 1 123 ? -2.586 -19.471 3.31 1 95 123 ASN A C 1
ATOM 979 O O . ASN A 1 123 ? -1.473 -19.014 3.04 1 95 123 ASN A O 1
ATOM 983 N N . GLU A 1 124 ? -2.734 -20.565 3.928 1 94.95 124 GLU A N 1
ATOM 984 C CA . GLU A 1 124 ? -1.673 -21.238 4.672 1 94.95 124 GLU A CA 1
ATOM 985 C C . GLU A 1 124 ? -0.548 -21.687 3.744 1 94.95 124 GLU A C 1
ATOM 987 O O . GLU A 1 124 ? 0.624 -21.668 4.126 1 94.95 124 GLU A O 1
ATOM 992 N N . ALA A 1 125 ? -0.943 -22.138 2.599 1 94.89 125 ALA A N 1
ATOM 993 C CA . ALA A 1 125 ? 0.057 -22.619 1.649 1 94.89 125 ALA A CA 1
ATOM 994 C C . ALA A 1 125 ? 1.037 -21.51 1.277 1 94.89 125 ALA A C 1
ATOM 996 O O . ALA A 1 125 ? 2.252 -21.721 1.279 1 94.89 125 ALA A O 1
ATOM 997 N N . SER A 1 126 ? 0.534 -20.335 0.979 1 96.83 126 SER A N 1
ATOM 998 C CA . SER A 1 126 ? 1.381 -19.199 0.63 1 96.83 126 SER A CA 1
ATOM 999 C C . SER A 1 126 ? 2.223 -18.751 1.82 1 96.83 126 SER A C 1
ATOM 1001 O O . SER A 1 126 ? 3.406 -18.438 1.668 1 96.83 126 SER A O 1
ATOM 1003 N N . GLU A 1 127 ? 1.606 -18.722 2.983 1 97.4 127 GLU A N 1
ATOM 1004 C CA . GLU A 1 127 ? 2.317 -18.347 4.201 1 97.4 127 GLU A CA 1
ATOM 1005 C C . GLU A 1 127 ? 3.507 -19.27 4.451 1 97.4 127 GLU A C 1
ATOM 1007 O O . GLU A 1 127 ? 4.62 -18.803 4.702 1 97.4 127 GLU A O 1
ATOM 1012 N N . ARG A 1 128 ? 3.22 -20.545 4.399 1 96.99 128 ARG A N 1
ATOM 1013 C CA . ARG A 1 128 ? 4.275 -21.529 4.617 1 96.99 128 ARG A CA 1
ATOM 1014 C C . ARG A 1 128 ? 5.392 -21.372 3.59 1 96.99 128 ARG A C 1
ATOM 1016 O O . ARG A 1 128 ? 6.573 -21.482 3.928 1 96.99 128 ARG A O 1
ATOM 1023 N N . MET A 1 129 ? 5.01 -21.149 2.411 1 97.54 129 MET A N 1
ATOM 1024 C CA . MET A 1 129 ? 5.994 -21.015 1.34 1 97.54 129 MET A CA 1
ATOM 1025 C C . MET A 1 129 ? 6.938 -19.848 1.611 1 97.54 129 MET A C 1
ATOM 1027 O O . MET A 1 129 ? 8.158 -20.019 1.617 1 97.54 129 MET A O 1
ATOM 1031 N N . VAL A 1 130 ? 6.383 -18.675 1.86 1 98.05 130 VAL A N 1
ATOM 1032 C CA . VAL A 1 130 ? 7.258 -17.515 1.99 1 98.05 130 VAL A CA 1
ATOM 1033 C C . VAL A 1 130 ? 8.084 -17.631 3.269 1 98.05 130 VAL A C 1
ATOM 1035 O O . VAL A 1 130 ? 9.251 -17.234 3.3 1 98.05 130 VAL A O 1
ATOM 1038 N N . LYS A 1 131 ? 7.493 -18.147 4.324 1 98.24 131 LYS A N 1
ATOM 1039 C CA . LYS A 1 131 ? 8.235 -18.346 5.566 1 98.24 131 LYS A CA 1
ATOM 1040 C C . LYS A 1 131 ? 9.427 -19.275 5.351 1 98.24 131 LYS A C 1
ATOM 1042 O O . LYS A 1 131 ? 10.48 -19.094 5.965 1 98.24 131 LYS A O 1
ATOM 1047 N N . SER A 1 132 ? 9.222 -20.255 4.502 1 98.11 132 SER A N 1
ATOM 1048 C CA . SER A 1 132 ? 10.307 -21.184 4.207 1 98.11 132 SER A CA 1
ATOM 1049 C C . SER A 1 132 ? 11.472 -20.475 3.524 1 98.11 132 SER A C 1
ATOM 1051 O O . SER A 1 132 ? 12.598 -20.976 3.527 1 98.11 132 SER A O 1
ATOM 1053 N N . PHE A 1 133 ? 11.24 -19.328 2.939 1 98.51 133 PHE A N 1
ATOM 1054 C CA . PHE A 1 133 ? 12.29 -18.552 2.291 1 98.51 133 PHE A CA 1
ATOM 1055 C C . PHE A 1 133 ? 12.863 -17.512 3.247 1 98.51 133 PHE A C 1
ATOM 1057 O O . PHE A 1 133 ? 13.732 -16.725 2.868 1 98.51 133 PHE A O 1
ATOM 1064 N N . GLY A 1 134 ? 12.299 -17.456 4.452 1 98.62 134 GLY A N 1
ATOM 1065 C CA . GLY A 1 134 ? 12.869 -16.561 5.446 1 98.62 134 GLY A CA 1
ATOM 1066 C C . GLY A 1 134 ? 12.073 -15.281 5.623 1 98.62 134 GLY A C 1
ATOM 1067 O O . GLY A 1 134 ? 12.49 -14.381 6.354 1 98.62 134 GLY A O 1
ATOM 1068 N N . PHE A 1 135 ? 10.91 -15.235 4.963 1 98.88 135 PHE A N 1
ATOM 1069 C CA . PHE A 1 135 ? 10.042 -14.093 5.226 1 98.88 135 PHE A CA 1
ATOM 1070 C C . PHE A 1 135 ? 9.533 -14.12 6.663 1 98.88 135 PHE A C 1
ATOM 1072 O O . PHE A 1 135 ? 9.203 -15.185 7.19 1 98.88 135 PHE A O 1
ATOM 1079 N N . TYR A 1 136 ? 9.391 -12.968 7.251 1 98.5 136 TYR A N 1
ATOM 1080 C CA . TYR A 1 136 ? 8.757 -12.857 8.56 1 98.5 136 TYR A CA 1
ATOM 1081 C C . TYR A 1 136 ? 7.491 -12.013 8.483 1 98.5 136 TYR A C 1
ATOM 1083 O O . TYR A 1 136 ? 7.376 -11.132 7.627 1 98.5 136 TYR A O 1
ATOM 1091 N N . GLU A 1 137 ? 6.565 -12.246 9.32 1 98.46 137 GLU A N 1
ATOM 1092 C CA . GLU A 1 137 ? 5.308 -11.504 9.336 1 98.46 137 GLU A CA 1
ATOM 1093 C C . GLU A 1 137 ? 5.516 -10.077 9.833 1 98.46 137 GLU A C 1
ATOM 1095 O O . GLU A 1 137 ? 5.845 -9.862 11.002 1 98.46 137 GLU A O 1
ATOM 1100 N N . ALA A 1 138 ? 5.285 -9.146 8.977 1 98.72 138 ALA A N 1
ATOM 1101 C CA . ALA A 1 138 ? 5.544 -7.744 9.294 1 98.72 138 ALA A CA 1
ATOM 1102 C C . ALA A 1 138 ? 4.246 -7.003 9.603 1 98.72 138 ALA A C 1
ATOM 1104 O O . ALA A 1 138 ? 4.27 -5.894 10.143 1 98.72 138 ALA A O 1
ATOM 1105 N N . SER A 1 139 ? 3.21 -7.582 9.254 1 98.76 139 SER A N 1
ATOM 1106 C CA . SER A 1 139 ? 1.946 -6.884 9.469 1 98.76 139 SER A CA 1
ATOM 1107 C C . SER A 1 139 ? 0.801 -7.868 9.683 1 98.76 139 SER A C 1
ATOM 1109 O O . SER A 1 139 ? 0.884 -9.026 9.268 1 98.76 139 SER A O 1
ATOM 1111 N N . HIS A 1 140 ? -0.183 -7.481 10.31 1 98.68 140 HIS A N 1
ATOM 1112 C CA . HIS A 1 140 ? -1.505 -8.091 10.388 1 98.68 140 HIS A CA 1
ATOM 1113 C C . HIS A 1 140 ? -2.601 -7.031 10.427 1 98.68 140 HIS A C 1
ATOM 1115 O O . HIS A 1 140 ? -2.797 -6.373 11.451 1 98.68 140 HIS A O 1
ATOM 1121 N N . PHE A 1 141 ? -3.275 -6.85 9.356 1 98.83 141 PHE A N 1
ATOM 1122 C CA . PHE A 1 141 ? -4.381 -5.907 9.238 1 98.83 141 PHE A CA 1
ATOM 1123 C C . PHE A 1 141 ? -5.719 -6.62 9.387 1 98.83 141 PHE A C 1
ATOM 1125 O O . PHE A 1 141 ? -5.963 -7.637 8.735 1 98.83 141 PHE A O 1
ATOM 1132 N N . ARG A 1 142 ? -6.549 -6.078 10.184 1 98.7 142 ARG A N 1
ATOM 1133 C CA . ARG A 1 142 ? -7.842 -6.696 10.46 1 98.7 142 ARG A CA 1
ATOM 1134 C C . ARG A 1 142 ? -8.936 -6.092 9.586 1 98.7 142 ARG A C 1
ATOM 1136 O O . ARG A 1 142 ? -9.08 -4.869 9.519 1 98.7 142 ARG A O 1
ATOM 1143 N N . GLU A 1 143 ? -9.652 -6.984 8.957 1 98.72 143 GLU A N 1
ATOM 1144 C CA . GLU A 1 143 ? -10.899 -6.63 8.286 1 98.72 143 GLU A CA 1
ATOM 1145 C C . GLU A 1 143 ? -10.673 -5.546 7.237 1 98.72 143 GLU A C 1
ATOM 1147 O O . GLU A 1 143 ? -11.47 -4.613 7.118 1 98.72 143 GLU A O 1
ATOM 1152 N N . VAL A 1 144 ? -9.629 -5.671 6.43 1 98.73 144 VAL A N 1
ATOM 1153 C CA . VAL A 1 144 ? -9.281 -4.586 5.517 1 98.73 144 VAL A CA 1
ATOM 1154 C C . VAL A 1 144 ? -9.795 -4.905 4.115 1 98.73 144 VAL A C 1
ATOM 1156 O O . VAL A 1 144 ? -9.839 -4.029 3.249 1 98.73 144 VAL A O 1
ATOM 1159 N N . GLY A 1 145 ? -10.064 -6.129 3.918 1 98.35 145 GLY A N 1
ATOM 1160 C CA . GLY A 1 145 ? -10.645 -6.539 2.649 1 98.35 145 GLY A CA 1
ATOM 1161 C C . GLY A 1 145 ? -12.063 -7.06 2.783 1 98.35 145 GLY A C 1
ATOM 1162 O O . GLY A 1 145 ? -12.394 -7.732 3.762 1 98.35 145 GLY A O 1
ATOM 1163 N N . TYR A 1 146 ? -12.917 -6.731 1.809 1 98.33 146 TYR A N 1
ATOM 1164 C CA . TYR A 1 146 ? -14.271 -7.272 1.749 1 98.33 146 TYR A CA 1
ATOM 1165 C C . TYR A 1 146 ? -14.506 -8.007 0.435 1 98.33 146 TYR A C 1
ATOM 1167 O O . TYR A 1 146 ? -14.466 -7.401 -0.638 1 98.33 146 TYR A O 1
ATOM 1175 N N . LYS A 1 147 ? -14.695 -9.216 0.523 1 97.78 147 LYS A N 1
ATOM 1176 C CA . LYS A 1 147 ? -14.924 -10.078 -0.633 1 97.78 147 LYS A CA 1
ATOM 1177 C C . LYS A 1 147 ? -15.813 -11.263 -0.269 1 97.78 147 LYS A C 1
ATOM 1179 O O . LYS A 1 147 ? -15.692 -11.825 0.822 1 97.78 147 LYS A O 1
ATOM 1184 N N . PHE A 1 148 ? -16.724 -11.612 -1.172 1 97.43 148 PHE A N 1
ATOM 1185 C CA . PHE A 1 148 ? -17.683 -12.697 -0.993 1 97.43 148 PHE A CA 1
ATOM 1186 C C . PHE A 1 148 ? -18.479 -12.509 0.292 1 97.43 148 PHE A C 1
ATOM 1188 O O . PHE A 1 148 ? -18.709 -13.468 1.033 1 97.43 148 PHE A O 1
ATOM 1195 N N . GLY A 1 149 ? -18.754 -11.303 0.665 1 97.1 149 GLY A N 1
ATOM 1196 C CA . GLY A 1 149 ? -19.687 -10.975 1.731 1 97.1 149 GLY A CA 1
ATOM 1197 C C . GLY A 1 149 ? -19.056 -11.018 3.11 1 97.1 149 GLY A C 1
ATOM 1198 O O . GLY A 1 149 ? -19.762 -11.064 4.12 1 97.1 149 GLY A O 1
ATOM 1199 N N . GLN A 1 150 ? -17.75 -10.992 3.15 1 97.22 150 GLN A N 1
ATOM 1200 C CA . GLN A 1 150 ? -17.107 -11.049 4.458 1 97.22 150 GLN A CA 1
ATOM 1201 C C . GLN A 1 150 ? -15.868 -10.158 4.502 1 97.22 150 GLN A C 1
ATOM 1203 O O . GLN A 1 150 ? -15.187 -9.984 3.49 1 97.22 150 GLN A O 1
ATOM 1208 N N . PHE A 1 151 ? -15.6 -9.609 5.643 1 98.1 151 PHE A N 1
ATOM 1209 C CA . PHE A 1 151 ? -14.351 -8.897 5.891 1 98.1 151 PHE A CA 1
ATOM 1210 C C . PHE A 1 151 ? -13.206 -9.877 6.115 1 98.1 151 PHE A C 1
ATOM 1212 O O . PHE A 1 151 ? -13.377 -10.899 6.782 1 98.1 151 PHE A O 1
ATOM 1219 N N . LEU A 1 152 ? -12.105 -9.534 5.56 1 98.29 152 LEU A N 1
ATOM 1220 C CA . LEU A 1 152 ? -10.933 -10.402 5.602 1 98.29 152 LEU A CA 1
ATOM 1221 C C . LEU A 1 152 ? -9.716 -9.645 6.123 1 98.29 152 LEU A C 1
ATOM 1223 O O . LEU A 1 152 ? -9.59 -8.438 5.904 1 98.29 152 LEU A O 1
ATOM 1227 N N . ASP A 1 153 ? -8.893 -10.383 6.753 1 98.56 153 ASP A N 1
ATOM 1228 C CA . ASP A 1 153 ? -7.61 -9.86 7.213 1 98.56 153 ASP A CA 1
ATOM 1229 C C . ASP A 1 153 ? -6.523 -10.066 6.16 1 98.56 153 ASP A C 1
ATOM 1231 O O . ASP A 1 153 ? -6.637 -10.95 5.309 1 98.56 153 ASP A O 1
ATOM 1235 N N . ASP A 1 154 ? -5.569 -9.214 6.19 1 97.46 154 ASP A N 1
ATOM 1236 C CA . ASP A 1 154 ? -4.391 -9.371 5.342 1 97.46 154 ASP A CA 1
ATOM 1237 C C . ASP A 1 154 ? -3.106 -9.207 6.151 1 97.46 154 ASP A C 1
ATOM 1239 O O . ASP A 1 154 ? -3.051 -8.4 7.081 1 97.46 154 ASP A O 1
ATOM 1243 N N . SER A 1 155 ? -2.141 -10.044 5.832 1 98.44 155 SER A N 1
ATOM 1244 C CA . SER A 1 155 ? -0.82 -9.936 6.442 1 98.44 155 SER A CA 1
ATOM 1245 C C . SER A 1 155 ? 0.263 -9.746 5.385 1 98.44 155 SER A C 1
ATOM 1247 O O . SER A 1 155 ? 0.171 -10.3 4.288 1 98.44 155 SER A O 1
ATOM 1249 N N . ASP A 1 156 ? 1.206 -9.016 5.717 1 98.77 156 ASP A N 1
ATOM 1250 C CA . ASP A 1 156 ? 2.392 -8.87 4.879 1 98.77 156 ASP A CA 1
ATOM 1251 C C . ASP A 1 156 ? 3.59 -9.59 5.493 1 98.77 156 ASP A C 1
ATOM 1253 O O . ASP A 1 156 ? 3.795 -9.542 6.708 1 98.77 156 ASP A O 1
ATOM 1257 N N . TYR A 1 157 ? 4.284 -10.202 4.678 1 98.87 157 TYR A N 1
ATOM 1258 C CA . TYR A 1 157 ? 5.536 -10.864 5.027 1 98.87 157 TYR A CA 1
ATOM 1259 C C . TYR A 1 157 ? 6.718 -10.194 4.335 1 98.87 157 TYR A C 1
ATOM 1261 O O . TYR A 1 157 ? 6.648 -9.873 3.146 1 98.87 157 TYR A O 1
ATOM 1269 N N . GLU A 1 158 ? 7.724 -9.961 5.067 1 98.92 158 GLU A N 1
ATOM 1270 C CA . GLU A 1 158 ? 8.867 -9.202 4.569 1 98.92 158 GLU A CA 1
ATOM 1271 C C . GLU A 1 158 ? 10.125 -10.065 4.526 1 98.92 158 GLU A C 1
ATOM 1273 O O . GLU A 1 158 ? 10.372 -10.859 5.436 1 98.92 158 GLU A O 1
ATOM 1278 N N . LEU A 1 159 ? 10.895 -9.914 3.525 1 98.9 159 LEU A N 1
ATOM 1279 C CA . LEU A 1 159 ? 12.231 -10.48 3.375 1 98.9 159 LEU A CA 1
ATOM 1280 C C . LEU A 1 159 ? 13.246 -9.396 3.029 1 98.9 159 LEU A C 1
ATOM 1282 O O . LEU A 1 159 ? 13.118 -8.725 2.002 1 98.9 159 LEU A O 1
ATOM 1286 N N . LEU A 1 160 ? 14.169 -9.159 3.885 1 98.72 160 LEU A N 1
ATOM 1287 C CA . LEU A 1 160 ? 15.298 -8.314 3.513 1 98.72 160 LEU A CA 1
ATOM 1288 C C . LEU A 1 160 ? 16.289 -9.081 2.644 1 98.72 160 LEU A C 1
ATOM 1290 O O . LEU A 1 160 ? 16.642 -10.221 2.956 1 98.72 160 LEU A O 1
ATOM 1294 N N . LEU A 1 161 ? 16.646 -8.513 1.609 1 98.03 161 LEU A N 1
ATOM 1295 C CA . LEU A 1 161 ? 17.45 -9.219 0.618 1 98.03 161 LEU A CA 1
ATOM 1296 C C . LEU A 1 161 ? 18.934 -8.935 0.819 1 98.03 161 LEU A C 1
ATOM 1298 O O . LEU A 1 161 ? 19.304 -7.883 1.346 1 98.03 161 LEU A O 1
ATOM 1302 N N . MET B 1 1 ? -8.881 29.761 14.623 1 91.45 1 MET B N 1
ATOM 1303 C CA . MET B 1 1 ? -8.596 28.57 13.827 1 91.45 1 MET B CA 1
ATOM 1304 C C . MET B 1 1 ? -9.885 27.849 13.447 1 91.45 1 MET B C 1
ATOM 1306 O O . MET B 1 1 ? -10.779 27.686 14.28 1 91.45 1 MET B O 1
ATOM 1310 N N . LYS B 1 2 ? -10.032 27.62 12.162 1 96.47 2 LYS B N 1
ATOM 1311 C CA . LYS B 1 2 ? -11.248 27.015 11.624 1 96.47 2 LYS B CA 1
ATOM 1312 C C . LYS B 1 2 ? -10.919 25.835 10.715 1 96.47 2 LYS B C 1
ATOM 1314 O O . LYS B 1 2 ? -9.994 25.908 9.904 1 96.47 2 LYS B O 1
ATOM 1319 N N . ILE B 1 3 ? -11.673 24.744 10.872 1 98.37 3 ILE B N 1
ATOM 1320 C CA . ILE B 1 3 ? -11.549 23.597 9.979 1 98.37 3 ILE B CA 1
ATOM 1321 C C . ILE B 1 3 ? -12.64 23.652 8.913 1 98.37 3 ILE B C 1
ATOM 1323 O O . ILE B 1 3 ? -13.81 23.887 9.224 1 98.37 3 ILE B O 1
ATOM 1327 N N . ARG B 1 4 ? -12.296 23.492 7.697 1 98.39 4 ARG B N 1
ATOM 1328 C CA . ARG B 1 4 ? -13.247 23.485 6.59 1 98.39 4 ARG B CA 1
ATOM 1329 C C . ARG B 1 4 ? -12.808 22.516 5.497 1 98.39 4 ARG B C 1
ATOM 1331 O O . ARG B 1 4 ? -11.67 22.042 5.501 1 98.39 4 ARG B O 1
ATOM 1338 N N . GLU B 1 5 ? -13.681 22.279 4.553 1 98.45 5 GLU B N 1
ATOM 1339 C CA . GLU B 1 5 ? -13.334 21.454 3.399 1 98.45 5 GLU B CA 1
ATOM 1340 C C . GLU B 1 5 ? -12.307 22.151 2.511 1 98.45 5 GLU B C 1
ATOM 1342 O O . GLU B 1 5 ? -12.288 23.381 2.423 1 98.45 5 GLU B O 1
ATOM 1347 N N . VAL B 1 6 ? -11.542 21.408 1.842 1 98.86 6 VAL B N 1
ATOM 1348 C CA . VAL B 1 6 ? -10.476 21.912 0.983 1 98.86 6 VAL B CA 1
ATOM 1349 C C . VAL B 1 6 ? -11.078 22.556 -0.264 1 98.86 6 VAL B C 1
ATOM 1351 O O . VAL B 1 6 ? -12.178 22.193 -0.688 1 98.86 6 VAL B O 1
ATOM 1354 N N . ARG B 1 7 ? -10.416 23.507 -0.783 1 98.28 7 ARG B N 1
ATOM 1355 C CA . ARG B 1 7 ? -10.681 24.083 -2.097 1 98.28 7 ARG B CA 1
ATOM 1356 C C . ARG B 1 7 ? -9.438 24.03 -2.979 1 98.28 7 ARG B C 1
ATOM 1358 O O . ARG B 1 7 ? -8.313 24.02 -2.475 1 98.28 7 ARG B O 1
ATOM 1365 N N . THR B 1 8 ? -9.663 24.052 -4.301 1 98.12 8 THR B N 1
ATOM 1366 C CA . THR B 1 8 ? -8.529 23.991 -5.216 1 98.12 8 THR B CA 1
ATOM 1367 C C . THR B 1 8 ? -7.609 25.193 -5.018 1 98.12 8 THR B C 1
ATOM 1369 O O . THR B 1 8 ? -6.398 25.095 -5.225 1 98.12 8 THR B O 1
ATOM 1372 N N . ASP B 1 9 ? -8.121 26.282 -4.56 1 97.89 9 ASP B N 1
ATOM 1373 C CA . ASP B 1 9 ? -7.339 27.495 -4.339 1 97.89 9 ASP B CA 1
ATOM 1374 C C . ASP B 1 9 ? -6.399 27.332 -3.147 1 97.89 9 ASP B C 1
ATOM 1376 O O . ASP B 1 9 ? -5.495 28.146 -2.946 1 97.89 9 ASP B O 1
ATOM 1380 N N . ASP B 1 10 ? -6.544 26.271 -2.386 1 98.78 10 ASP B N 1
ATOM 1381 C CA . ASP B 1 10 ? -5.676 25.996 -1.245 1 98.78 10 ASP B CA 1
ATOM 1382 C C . ASP B 1 10 ? -4.372 25.34 -1.692 1 98.78 10 ASP B C 1
ATOM 1384 O O . ASP B 1 10 ? -3.459 25.148 -0.886 1 98.78 10 ASP B O 1
ATOM 1388 N N . ALA B 1 11 ? -4.224 25.032 -2.95 1 98.84 11 ALA B N 1
ATOM 1389 C CA . ALA B 1 11 ? -3.176 24.167 -3.486 1 98.84 11 ALA B CA 1
ATOM 1390 C C . ALA B 1 11 ? -1.791 24.733 -3.184 1 98.84 11 ALA B C 1
ATOM 1392 O O . ALA B 1 11 ? -0.878 23.991 -2.812 1 98.84 11 ALA B O 1
ATOM 1393 N N . LYS B 1 12 ? -1.653 26.003 -3.313 1 98.63 12 LYS B N 1
ATOM 1394 C CA . LYS B 1 1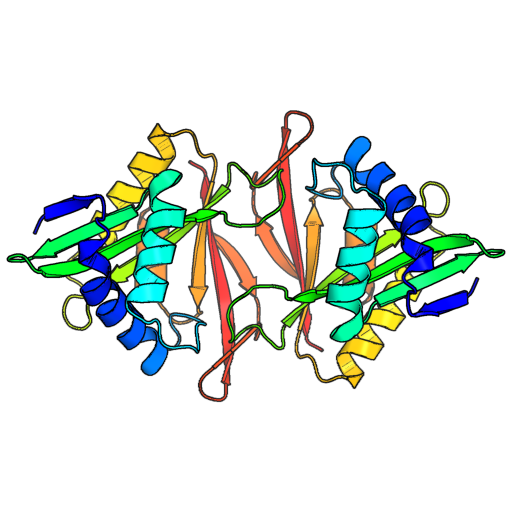2 ? -0.346 26.618 -3.1 1 98.63 12 LYS B CA 1
ATOM 1395 C C . LYS B 1 12 ? 0.118 26.436 -1.657 1 98.63 12 LYS B C 1
ATOM 1397 O O . LYS B 1 12 ? 1.25 26.016 -1.412 1 98.63 12 LYS B O 1
ATOM 1402 N N . GLU B 1 13 ? -0.727 26.754 -0.695 1 98.76 13 GLU B N 1
ATOM 1403 C CA . GLU B 1 13 ? -0.376 26.652 0.718 1 98.76 13 GLU B CA 1
ATOM 1404 C C . GLU B 1 13 ? -0.176 25.198 1.134 1 98.76 13 GLU B C 1
ATOM 1406 O O . GLU B 1 13 ? 0.72 24.889 1.922 1 98.76 13 GLU B O 1
ATOM 1411 N N . ILE B 1 14 ? -0.98 24.325 0.579 1 98.87 14 ILE B N 1
ATOM 1412 C CA . ILE B 1 14 ? -0.854 22.903 0.878 1 98.87 14 ILE B CA 1
ATOM 1413 C C . ILE B 1 14 ? 0.484 22.383 0.358 1 98.87 14 ILE B C 1
ATOM 1415 O O . ILE B 1 14 ? 1.196 21.667 1.066 1 98.87 14 ILE B O 1
ATOM 1419 N N . ALA B 1 15 ? 0.809 22.761 -0.853 1 98.84 15 ALA B N 1
ATOM 1420 C CA . ALA B 1 15 ? 2.095 22.36 -1.418 1 98.84 15 ALA B CA 1
ATOM 1421 C C . ALA B 1 15 ? 3.252 22.866 -0.561 1 98.84 15 ALA B C 1
ATOM 1423 O O . ALA B 1 15 ? 4.233 22.15 -0.346 1 98.84 15 ALA B O 1
ATOM 1424 N N . GLU B 1 16 ? 3.14 24.071 -0.097 1 98.61 16 GLU B N 1
ATOM 1425 C CA . GLU B 1 16 ? 4.182 24.659 0.739 1 98.61 16 GLU B CA 1
ATOM 1426 C C . GLU B 1 16 ? 4.367 23.868 2.031 1 98.61 16 GLU B C 1
ATOM 1428 O O . GLU B 1 16 ? 5.495 23.569 2.426 1 98.61 16 GLU B O 1
ATOM 1433 N N . ILE B 1 17 ? 3.307 23.54 2.639 1 98.74 17 ILE B N 1
ATOM 1434 C CA . ILE B 1 17 ? 3.358 22.758 3.87 1 98.74 17 ILE B CA 1
ATOM 1435 C C . ILE B 1 17 ? 4.023 21.411 3.598 1 98.74 17 ILE B C 1
ATOM 1437 O O . ILE B 1 17 ? 4.956 21.019 4.302 1 98.74 17 ILE B O 1
ATOM 1441 N N . TYR B 1 18 ? 3.557 20.799 2.57 1 98.67 18 TYR B N 1
ATOM 1442 C CA . TYR B 1 18 ? 4.014 19.447 2.268 1 98.67 18 TYR B CA 1
ATOM 1443 C C . TYR B 1 18 ? 5.497 19.44 1.913 1 98.67 18 TYR B C 1
ATOM 1445 O O . TYR B 1 18 ? 6.245 18.568 2.362 1 98.67 18 TYR B O 1
ATOM 1453 N N . ASN B 1 19 ? 5.893 20.366 1.12 1 98.71 19 ASN B N 1
ATOM 1454 C CA . ASN B 1 19 ? 7.25 20.402 0.584 1 98.71 19 ASN B CA 1
ATOM 1455 C C . ASN B 1 19 ? 8.281 20.643 1.683 1 98.71 19 ASN B C 1
ATOM 1457 O O . ASN B 1 19 ? 9.43 20.213 1.568 1 98.71 19 ASN B O 1
ATOM 1461 N N . HIS B 1 20 ? 7.882 21.344 2.714 1 98.44 20 HIS B N 1
ATOM 1462 C CA . HIS B 1 20 ? 8.779 21.451 3.859 1 98.44 20 HIS B CA 1
ATOM 1463 C C . HIS B 1 20 ? 9.21 20.074 4.352 1 98.44 20 HIS B C 1
ATOM 1465 O O . HIS B 1 20 ? 10.401 19.829 4.558 1 98.44 20 HIS B O 1
ATOM 1471 N N . TYR B 1 21 ? 8.281 19.149 4.476 1 97.63 21 TYR B N 1
ATOM 1472 C CA . TYR B 1 21 ? 8.551 17.818 5.008 1 97.63 21 TYR B CA 1
ATOM 1473 C C . TYR B 1 21 ? 9.295 16.963 3.989 1 97.63 21 TYR B C 1
ATOM 1475 O O . TYR B 1 21 ? 10.139 16.143 4.355 1 97.63 21 TYR B O 1
ATOM 1483 N N . VAL B 1 22 ? 8.986 17.123 2.7 1 98.09 22 VAL B N 1
ATOM 1484 C CA . VAL B 1 22 ? 9.696 16.397 1.651 1 98.09 22 VAL B CA 1
ATOM 1485 C C . VAL B 1 22 ? 11.179 16.757 1.688 1 98.09 22 VAL B C 1
ATOM 1487 O O . VAL B 1 22 ? 12.04 15.877 1.607 1 98.09 22 VAL B O 1
ATOM 1490 N N . ARG B 1 23 ? 11.468 18.012 1.978 1 97.8 23 ARG B N 1
ATOM 1491 C CA . ARG B 1 23 ? 12.825 18.534 1.855 1 97.8 23 ARG B CA 1
ATOM 1492 C C . ARG B 1 23 ? 13.616 18.309 3.139 1 97.8 23 ARG B C 1
ATOM 1494 O O . ARG B 1 23 ? 14.838 18.153 3.102 1 97.8 23 ARG B O 1
ATOM 1501 N N . THR B 1 24 ? 12.903 18.239 4.235 1 97.6 24 THR B N 1
ATOM 1502 C CA . THR B 1 24 ? 13.678 18.457 5.451 1 97.6 24 THR B CA 1
ATOM 1503 C C . THR B 1 24 ? 13.481 17.305 6.432 1 97.6 24 THR B C 1
ATOM 1505 O O . THR B 1 24 ? 14.081 17.29 7.509 1 97.6 24 THR B O 1
ATOM 1508 N N . SER B 1 25 ? 12.658 16.334 6.044 1 97.05 25 SER B N 1
ATOM 1509 C CA . SER B 1 25 ? 12.344 15.325 7.05 1 97.05 25 SER B CA 1
ATOM 1510 C C . SER B 1 25 ? 12.114 13.96 6.411 1 97.05 25 SER B C 1
ATOM 1512 O O . SER B 1 25 ? 12.1 13.837 5.184 1 97.05 25 SER B O 1
ATOM 1514 N N . THR B 1 26 ? 11.947 12.979 7.227 1 96.92 26 THR B N 1
ATOM 1515 C CA . THR B 1 26 ? 11.644 11.627 6.772 1 96.92 26 THR B CA 1
ATOM 1516 C C . THR B 1 26 ? 10.206 11.25 7.116 1 96.92 26 THR B C 1
ATOM 1518 O O . THR B 1 26 ? 9.83 10.078 7.038 1 96.92 26 THR B O 1
ATOM 1521 N N . VAL B 1 27 ? 9.426 12.22 7.484 1 96.47 27 VAL B N 1
ATOM 1522 C CA . VAL B 1 27 ? 8.076 11.884 7.926 1 96.47 27 VAL B CA 1
ATOM 1523 C C . VAL B 1 27 ? 7.235 11.442 6.731 1 96.47 27 VAL B C 1
ATOM 1525 O O . VAL B 1 27 ? 6.18 10.826 6.9 1 96.47 27 VAL B O 1
ATOM 1528 N N . THR B 1 28 ? 7.646 11.91 5.539 1 96.82 28 THR B N 1
ATOM 1529 C CA . THR B 1 28 ? 7.072 11.41 4.295 1 96.82 28 THR B CA 1
ATOM 1530 C C . THR B 1 28 ? 8.145 10.757 3.428 1 96.82 28 THR B C 1
ATOM 1532 O O . THR B 1 28 ? 9.288 11.217 3.394 1 96.82 28 THR B O 1
ATOM 1535 N N . PHE B 1 29 ? 7.744 9.805 2.742 1 97.51 29 PHE B N 1
ATOM 1536 C CA . PHE B 1 29 ? 8.667 9.064 1.891 1 97.51 29 PHE B CA 1
ATOM 1537 C C . PHE B 1 29 ? 8.65 9.611 0.468 1 97.51 29 PHE B C 1
ATOM 1539 O O . PHE B 1 29 ? 9.156 8.97 -0.455 1 97.51 29 PHE B O 1
ATOM 1546 N N . ASP B 1 30 ? 8.027 10.747 0.244 1 97.09 30 ASP B N 1
ATOM 1547 C CA . ASP B 1 30 ? 8.111 11.443 -1.037 1 97.09 30 ASP B CA 1
ATOM 1548 C C . ASP B 1 30 ? 9.469 12.119 -1.207 1 97.09 30 ASP B C 1
ATOM 1550 O O . ASP B 1 30 ? 10.011 12.683 -0.255 1 97.09 30 ASP B O 1
ATOM 1554 N N . THR B 1 31 ? 9.997 11.984 -2.383 1 96.91 31 THR B N 1
ATOM 1555 C CA . THR B 1 31 ? 11.298 12.584 -2.659 1 96.91 31 THR B CA 1
ATOM 1556 C C . THR B 1 31 ? 11.181 13.652 -3.743 1 96.91 31 THR B C 1
ATOM 1558 O O . THR B 1 31 ? 12.174 14.286 -4.106 1 96.91 31 THR B O 1
ATOM 1561 N N . VAL B 1 32 ? 9.983 13.831 -4.251 1 96.38 32 VAL B N 1
ATOM 1562 C CA . VAL B 1 32 ? 9.731 14.791 -5.321 1 96.38 32 VAL B CA 1
ATOM 1563 C C . VAL B 1 32 ? 8.926 15.97 -4.778 1 96.38 32 VAL B C 1
ATOM 1565 O O . VAL B 1 32 ? 7.912 15.78 -4.103 1 96.38 32 VAL B O 1
ATOM 1568 N N . ILE B 1 33 ? 9.355 17.136 -5.116 1 97.67 33 ILE B N 1
ATOM 1569 C CA . ILE B 1 33 ? 8.671 18.351 -4.688 1 97.67 33 ILE B CA 1
ATOM 1570 C C . ILE B 1 33 ? 7.347 18.489 -5.435 1 97.67 33 ILE B C 1
ATOM 1572 O O . ILE B 1 33 ? 7.3 18.347 -6.659 1 97.67 33 ILE B O 1
ATOM 1576 N N . ALA B 1 34 ? 6.327 18.753 -4.672 1 97.86 34 ALA B N 1
ATOM 1577 C CA . ALA B 1 34 ? 5.007 18.922 -5.274 1 97.86 34 ALA B CA 1
ATOM 1578 C C . ALA B 1 34 ? 4.841 20.327 -5.844 1 97.86 34 ALA B C 1
ATOM 1580 O O . ALA B 1 34 ? 5.092 21.318 -5.154 1 97.86 34 ALA B O 1
ATOM 1581 N N . THR B 1 35 ? 4.403 20.388 -7.053 1 98.49 35 THR B N 1
ATOM 1582 C CA . THR B 1 35 ? 4.031 21.678 -7.623 1 98.49 35 THR B CA 1
ATOM 1583 C C . THR B 1 35 ? 2.602 22.048 -7.237 1 98.49 35 THR B C 1
ATOM 1585 O O . THR B 1 35 ? 1.84 21.199 -6.77 1 98.49 35 THR B O 1
ATOM 1588 N N . GLU B 1 36 ? 2.327 23.315 -7.433 1 98.58 36 GLU B N 1
ATOM 1589 C CA . GLU B 1 36 ? 0.95 23.744 -7.207 1 98.58 36 GLU B CA 1
ATOM 1590 C C . GLU B 1 36 ? -0.022 22.969 -8.092 1 98.58 36 GLU B C 1
ATOM 1592 O O . GLU B 1 36 ? -1.102 22.579 -7.644 1 98.58 36 GLU B O 1
ATOM 1597 N N . GLU B 1 37 ? 0.341 22.755 -9.332 1 98.54 37 GLU B N 1
ATOM 1598 C CA . GLU B 1 37 ? -0.503 22.032 -10.279 1 98.54 37 GLU B CA 1
ATOM 1599 C C . GLU B 1 37 ? -0.702 20.582 -9.846 1 98.54 37 GLU B C 1
ATOM 1601 O O . GLU B 1 37 ? -1.822 20.068 -9.876 1 98.54 37 GLU B O 1
ATOM 1606 N N . MET B 1 38 ? 0.337 19.941 -9.493 1 98.11 38 MET B N 1
ATOM 1607 C CA . MET B 1 38 ? 0.243 18.581 -8.97 1 98.11 38 MET B CA 1
ATOM 1608 C C . MET B 1 38 ? -0.71 18.519 -7.781 1 98.11 38 MET B C 1
ATOM 1610 O O . MET B 1 38 ? -1.532 17.606 -7.686 1 98.11 38 MET B O 1
ATOM 1614 N N . THR B 1 39 ? -0.535 19.486 -6.92 1 98.74 39 THR B N 1
ATOM 1615 C CA . THR B 1 39 ? -1.353 19.536 -5.713 1 98.74 39 THR B CA 1
ATOM 1616 C C . THR B 1 39 ? -2.815 19.8 -6.06 1 98.74 39 THR B C 1
ATOM 1618 O O . THR B 1 39 ? -3.716 19.183 -5.488 1 98.74 39 THR B O 1
ATOM 1621 N N . ARG B 1 40 ? -3.067 20.661 -6.963 1 98.69 40 ARG B N 1
ATOM 1622 C CA . ARG B 1 40 ? -4.426 20.935 -7.421 1 98.69 40 ARG B CA 1
ATOM 1623 C C . ARG B 1 40 ? -5.084 19.673 -7.967 1 98.69 40 ARG B C 1
ATOM 1625 O O . ARG B 1 40 ? -6.237 19.378 -7.645 1 98.69 40 ARG B O 1
ATOM 1632 N N . ASN B 1 41 ? -4.408 19.001 -8.795 1 98.4 41 ASN B N 1
ATOM 1633 C CA . ASN B 1 41 ? -4.919 17.759 -9.366 1 98.4 41 ASN B CA 1
ATOM 1634 C C . ASN B 1 41 ? -5.226 16.729 -8.283 1 98.4 41 ASN B C 1
ATOM 1636 O O . ASN B 1 41 ? -6.228 16.017 -8.364 1 98.4 41 ASN B O 1
ATOM 1640 N N . ARG B 1 42 ? -4.392 16.659 -7.315 1 98.17 42 ARG B N 1
ATOM 1641 C CA . ARG B 1 42 ? -4.598 15.731 -6.208 1 98.17 42 ARG B CA 1
ATOM 1642 C C . ARG B 1 42 ? -5.84 16.102 -5.405 1 98.17 42 ARG B C 1
ATOM 1644 O O . ARG B 1 42 ? -6.615 15.227 -5.011 1 98.17 42 ARG B O 1
ATOM 1651 N N . ILE B 1 43 ? -5.959 17.389 -5.102 1 98.8 43 ILE B N 1
ATOM 1652 C CA . ILE B 1 43 ? -7.14 17.864 -4.389 1 98.8 43 ILE B CA 1
ATOM 1653 C C . ILE B 1 43 ? -8.401 17.433 -5.135 1 98.8 43 ILE B C 1
ATOM 1655 O O . ILE B 1 43 ? -9.32 16.867 -4.538 1 98.8 43 ILE B O 1
ATOM 1659 N N . GLU B 1 44 ? -8.413 17.624 -6.41 1 98.39 44 GLU B N 1
ATOM 1660 C CA . GLU B 1 44 ? -9.582 17.286 -7.217 1 98.39 44 GLU B CA 1
ATOM 1661 C C . GLU B 1 44 ? -9.85 15.784 -7.199 1 98.39 44 GLU B C 1
ATOM 1663 O O . GLU B 1 44 ? -10.994 15.354 -7.042 1 98.39 44 GLU B O 1
ATOM 1668 N N . ALA B 1 45 ? -8.831 15.059 -7.33 1 97.83 45 ALA B N 1
ATOM 1669 C CA . ALA B 1 45 ? -8.957 13.605 -7.393 1 97.83 45 ALA B CA 1
ATOM 1670 C C . ALA B 1 45 ? -9.467 13.041 -6.07 1 97.83 45 ALA B C 1
ATOM 1672 O O . ALA B 1 45 ? -10.297 12.129 -6.056 1 97.83 45 ALA B O 1
ATOM 1673 N N . ILE B 1 46 ? -9.032 13.593 -4.988 1 98.48 46 ILE B N 1
ATOM 1674 C CA . ILE B 1 46 ? -9.337 13.029 -3.678 1 98.48 46 ILE B CA 1
ATOM 1675 C C . ILE B 1 46 ? -10.655 13.604 -3.163 1 98.48 46 ILE B C 1
ATOM 1677 O O . ILE B 1 46 ? -11.543 12.858 -2.743 1 98.48 46 ILE B O 1
ATOM 1681 N N . ALA B 1 47 ? -10.808 14.887 -3.245 1 98.1 47 ALA B N 1
ATOM 1682 C CA . ALA B 1 47 ? -11.917 15.586 -2.602 1 98.1 47 ALA B CA 1
ATOM 1683 C C . ALA B 1 47 ? -13.251 15.199 -3.235 1 98.1 47 ALA B C 1
ATOM 1685 O O . ALA B 1 47 ? -14.309 15.382 -2.629 1 98.1 47 ALA B O 1
ATOM 1686 N N . SER B 1 48 ? -13.237 14.716 -4.441 1 96.5 48 SER B N 1
ATOM 1687 C CA . SER B 1 48 ? -14.469 14.312 -5.11 1 96.5 48 SER B CA 1
ATOM 1688 C C . SER B 1 48 ? -15.039 13.037 -4.499 1 96.5 48 SER B C 1
ATOM 1690 O O . SER B 1 48 ? -16.235 12.764 -4.62 1 96.5 48 SER B O 1
ATOM 1692 N N . ARG B 1 49 ? -14.244 12.226 -3.752 1 96.67 49 ARG B N 1
ATOM 1693 C CA . ARG B 1 49 ? -14.697 10.908 -3.319 1 96.67 49 ARG B CA 1
ATOM 1694 C C . ARG B 1 49 ? -14.432 10.699 -1.832 1 96.67 49 ARG B C 1
ATOM 1696 O O . ARG B 1 49 ? -15.082 9.871 -1.191 1 96.67 49 ARG B O 1
ATOM 1703 N N . TYR B 1 50 ? -13.45 11.454 -1.31 1 98.45 50 TYR B N 1
ATOM 1704 C CA . TYR B 1 50 ? -12.978 11.197 0.046 1 98.45 50 TYR B CA 1
ATOM 1705 C C . TYR B 1 50 ? -12.884 12.49 0.846 1 98.45 50 TYR B C 1
ATOM 1707 O O . TYR B 1 50 ? -12.83 13.58 0.271 1 98.45 50 TYR B O 1
ATOM 1715 N N . PRO B 1 51 ? -12.865 12.416 2.154 1 98.61 51 PRO B N 1
ATOM 1716 C CA . PRO B 1 51 ? -12.74 13.613 2.988 1 98.61 51 PRO B CA 1
ATOM 1717 C C . PRO B 1 51 ? -11.382 14.296 2.841 1 98.61 51 PRO B C 1
ATOM 1719 O O . PRO B 1 51 ? -10.35 13.622 2.793 1 98.61 51 PRO B O 1
ATOM 1722 N N . TYR B 1 52 ? -11.418 15.549 2.77 1 98.91 52 TYR B N 1
ATOM 1723 C CA . TYR B 1 52 ? -10.245 16.411 2.671 1 98.91 52 TYR B CA 1
ATOM 1724 C C . TYR B 1 52 ? -10.5 17.756 3.34 1 98.91 52 TYR B C 1
ATOM 1726 O O . TYR B 1 52 ? -11.326 18.543 2.872 1 98.91 52 TYR B O 1
ATOM 1734 N N . TYR B 1 53 ? -9.75 18.008 4.422 1 98.91 53 TYR B N 1
ATOM 1735 C CA . TYR B 1 53 ? -9.988 19.195 5.235 1 98.91 53 TYR B CA 1
ATOM 1736 C C . TYR B 1 53 ? -8.721 20.034 5.359 1 98.91 53 TYR B C 1
ATOM 1738 O O . TYR B 1 53 ? -7.609 19.504 5.294 1 98.91 53 TYR B O 1
ATOM 1746 N N . VAL B 1 54 ? -8.901 21.319 5.605 1 98.92 54 VAL B N 1
ATOM 1747 C CA . VAL B 1 54 ? -7.802 22.219 5.936 1 98.92 54 VAL B CA 1
ATOM 1748 C C . VAL B 1 54 ? -8.122 22.973 7.226 1 98.92 54 VAL B C 1
ATOM 1750 O O . VAL B 1 54 ? -9.291 23.128 7.587 1 98.92 54 VAL B O 1
ATOM 1753 N N . CYS B 1 55 ? -7.116 23.277 7.949 1 98.85 55 CYS B N 1
ATOM 1754 C CA . CYS B 1 55 ? -7.202 24.217 9.06 1 98.85 55 CYS B CA 1
ATOM 1755 C C . CYS B 1 55 ? -6.722 25.602 8.641 1 98.85 55 CYS B C 1
ATOM 1757 O O . CYS B 1 55 ? -5.6 25.753 8.154 1 98.85 55 CYS B O 1
ATOM 1759 N N . GLU B 1 56 ? -7.555 26.532 8.813 1 98.23 56 GLU B N 1
ATOM 1760 C CA . GLU B 1 56 ? -7.239 27.909 8.446 1 98.23 56 GLU B CA 1
ATOM 1761 C C . GLU B 1 56 ? -7.023 28.775 9.684 1 98.23 56 GLU B C 1
ATOM 1763 O O . GLU B 1 56 ? -7.79 28.696 10.645 1 98.23 56 GLU B O 1
ATOM 1768 N N . ASP B 1 57 ? -5.87 29.477 9.726 1 96.75 57 ASP B N 1
ATOM 1769 C CA . ASP B 1 57 ? -5.571 30.485 10.738 1 96.75 57 ASP B CA 1
ATOM 1770 C C . ASP B 1 57 ? -5.327 31.85 10.099 1 96.75 57 ASP B C 1
ATOM 1772 O O . ASP B 1 57 ? -4.357 32.031 9.36 1 96.75 57 ASP B O 1
ATOM 1776 N N . GLU B 1 58 ? -6.196 32.84 10.375 1 94.57 58 GLU B N 1
ATOM 1777 C CA . GLU B 1 58 ? -6.092 34.199 9.851 1 94.57 58 GLU B CA 1
ATOM 1778 C C . GLU B 1 58 ? -6.006 34.198 8.328 1 94.57 58 GLU B C 1
ATOM 1780 O O . GLU B 1 58 ? -5.13 34.846 7.75 1 94.57 58 GLU B O 1
ATOM 1785 N N . GLY B 1 59 ? -6.739 33.339 7.686 1 93.38 59 GLY B N 1
ATOM 1786 C CA . GLY B 1 59 ? -6.896 33.325 6.241 1 93.38 59 GLY B CA 1
ATOM 1787 C C . GLY B 1 59 ? -5.86 32.469 5.536 1 93.38 59 GLY B C 1
ATOM 1788 O O . GLY B 1 59 ? -5.87 32.358 4.309 1 93.38 59 GLY B O 1
ATOM 1789 N N . ARG B 1 60 ? -5.026 31.843 6.341 1 96.42 60 ARG B N 1
ATOM 1790 C CA . ARG B 1 60 ? -3.987 31.003 5.752 1 96.42 60 ARG B CA 1
ATOM 1791 C C . ARG B 1 60 ? -4.15 29.549 6.181 1 96.42 60 ARG B C 1
ATOM 1793 O O . ARG B 1 60 ? -4.446 29.269 7.345 1 96.42 60 ARG B O 1
ATOM 1800 N N . VAL B 1 61 ? -3.953 28.676 5.2 1 98.66 61 VAL B N 1
ATOM 1801 C CA . VAL B 1 61 ? -3.971 27.26 5.55 1 98.66 61 VAL B CA 1
ATOM 1802 C C . VAL B 1 61 ? -2.733 26.915 6.374 1 98.66 61 VAL B C 1
ATOM 1804 O O . VAL B 1 61 ? -1.604 27.154 5.939 1 98.66 61 VAL B O 1
ATOM 1807 N N . VAL B 1 62 ? -2.927 26.337 7.561 1 98.67 62 VAL B N 1
ATOM 1808 C CA . VAL B 1 62 ? -1.806 26.044 8.447 1 98.67 62 VAL B CA 1
ATOM 1809 C C . VAL B 1 62 ? -1.74 24.543 8.718 1 98.67 62 VAL B C 1
ATOM 1811 O O . VAL B 1 62 ? -0.869 24.076 9.455 1 98.67 62 VAL B O 1
ATOM 1814 N N . GLY B 1 63 ? -2.597 23.758 8.159 1 98.82 63 GLY B N 1
ATOM 1815 C CA . GLY B 1 63 ? -2.626 22.307 8.236 1 98.82 63 GLY B CA 1
ATOM 1816 C C . GLY B 1 63 ? -3.706 21.685 7.371 1 98.82 63 GLY B C 1
ATOM 1817 O O . GLY B 1 63 ? -4.626 22.374 6.926 1 98.82 63 GLY B O 1
ATOM 1818 N N . TYR B 1 64 ? -3.557 20.46 7.083 1 98.92 64 TYR B N 1
ATOM 1819 C CA . TYR B 1 64 ? -4.567 19.755 6.302 1 98.92 64 TYR B CA 1
ATOM 1820 C C . TYR B 1 64 ? -4.538 18.26 6.596 1 98.92 64 TYR B C 1
ATOM 1822 O O . TYR B 1 64 ? -3.556 17.746 7.137 1 98.92 64 TYR B O 1
ATOM 1830 N N . ALA B 1 65 ? -5.608 17.584 6.318 1 98.89 65 ALA B N 1
ATOM 1831 C CA . ALA B 1 65 ? -5.754 16.137 6.453 1 98.89 65 ALA B CA 1
ATOM 1832 C C . ALA B 1 65 ? -6.693 15.578 5.388 1 98.89 65 ALA B C 1
ATOM 1834 O O . ALA B 1 65 ? -7.643 16.248 4.976 1 98.89 65 ALA B O 1
ATOM 1835 N N . TYR B 1 66 ? -6.378 14.432 4.962 1 98.87 66 TYR B N 1
ATOM 1836 C CA . TYR B 1 66 ? -7.234 13.783 3.976 1 98.87 66 TYR B CA 1
ATOM 1837 C C . TYR B 1 66 ? -7.153 12.266 4.098 1 98.87 66 TYR B C 1
ATOM 1839 O O . TYR B 1 66 ? -6.238 11.736 4.731 1 98.87 66 TYR B O 1
ATOM 1847 N N . ALA B 1 67 ? -8.114 11.614 3.62 1 98.77 67 ALA B N 1
ATOM 1848 C CA . ALA B 1 67 ? -8.126 10.166 3.424 1 98.77 67 ALA B CA 1
ATOM 1849 C C . ALA B 1 67 ? -8.235 9.814 1.944 1 98.77 67 ALA B C 1
ATOM 1851 O O . ALA B 1 67 ? -8.825 10.563 1.162 1 98.77 67 ALA B O 1
ATOM 1852 N N . HIS B 1 68 ? -7.64 8.776 1.553 1 98.22 68 HIS B N 1
ATOM 1853 C CA . HIS B 1 68 ? -7.716 8.272 0.186 1 98.22 68 HIS B CA 1
ATOM 1854 C C . HIS B 1 68 ? -7.591 6.753 0.151 1 98.22 68 HIS B C 1
ATOM 1856 O O . HIS B 1 68 ? -7.408 6.116 1.191 1 98.22 68 HIS B O 1
ATOM 1862 N N . GLU B 1 69 ? -7.709 6.198 -1.016 1 97.16 69 GLU B N 1
ATOM 1863 C CA . GLU B 1 69 ? -7.608 4.747 -1.151 1 97.16 69 GLU B CA 1
ATOM 1864 C C . GLU B 1 69 ? -6.292 4.23 -0.579 1 97.16 69 GLU B C 1
ATOM 1866 O O . GLU B 1 69 ? -5.224 4.767 -0.88 1 97.16 69 GLU B O 1
ATOM 1871 N N . TRP B 1 70 ? -6.445 3.217 0.231 1 97.55 70 TRP B N 1
ATOM 1872 C CA . TRP B 1 70 ? -5.269 2.629 0.862 1 97.55 70 TRP B CA 1
ATOM 1873 C C . TRP B 1 70 ? -4.484 1.78 -0.133 1 97.55 70 TRP B C 1
ATOM 1875 O O . TRP B 1 70 ? -3.263 1.911 -0.243 1 97.55 70 TRP B O 1
ATOM 1885 N N . LYS B 1 71 ? -5.206 0.9 -0.793 1 96.78 71 LYS B N 1
ATOM 1886 C CA . LYS B 1 71 ? -4.692 0.037 -1.854 1 96.78 71 LYS B CA 1
ATOM 1887 C C . LYS B 1 71 ? -5.657 -0.016 -3.035 1 96.78 71 LYS B C 1
ATOM 1889 O O . LYS B 1 71 ? -6.821 0.369 -2.91 1 96.78 71 LYS B O 1
ATOM 1894 N N . GLY B 1 72 ? -5.218 -0.497 -4.121 1 92.44 72 GLY B N 1
ATOM 1895 C CA . GLY B 1 72 ? -5.925 -0.299 -5.376 1 92.44 72 GLY B CA 1
ATOM 1896 C C . GLY B 1 72 ? -6.865 -1.44 -5.718 1 92.44 72 GLY B C 1
ATOM 1897 O O . GLY B 1 72 ? -7.687 -1.322 -6.629 1 92.44 72 GLY B O 1
ATOM 1898 N N . ARG B 1 73 ? -6.875 -2.497 -5.086 1 94.08 73 ARG B N 1
ATOM 1899 C CA . ARG B 1 73 ? -7.753 -3.611 -5.428 1 94.08 73 ARG B CA 1
ATOM 1900 C C . ARG B 1 73 ? -9.161 -3.384 -4.889 1 94.08 73 ARG B C 1
ATOM 1902 O O . ARG B 1 73 ? -9.336 -2.786 -3.825 1 94.08 73 ARG B O 1
ATOM 1909 N N . GLY B 1 74 ? -10.081 -3.945 -5.554 1 94.36 74 GLY B N 1
ATOM 1910 C CA . GLY B 1 74 ? -11.485 -3.678 -5.286 1 94.36 74 GLY B CA 1
ATOM 1911 C C . GLY B 1 74 ? -11.903 -4.044 -3.874 1 94.36 74 GLY B C 1
ATOM 1912 O O . GLY B 1 74 ? -12.714 -3.347 -3.261 1 94.36 74 GLY B O 1
ATOM 1913 N N . ALA B 1 75 ? -11.344 -5.037 -3.309 1 97.1 75 ALA B N 1
ATOM 1914 C CA . ALA B 1 75 ? -11.754 -5.509 -1.989 1 97.1 75 ALA B CA 1
ATOM 1915 C C . ALA B 1 75 ? -11.395 -4.494 -0.908 1 97.1 75 ALA B C 1
ATOM 1917 O O . ALA B 1 75 ? -11.963 -4.516 0.186 1 97.1 75 ALA B O 1
ATOM 1918 N N . TYR B 1 76 ? -10.481 -3.606 -1.202 1 98.03 76 TYR B N 1
ATOM 1919 C CA . TYR B 1 76 ? -10.01 -2.643 -0.212 1 98.03 76 TYR B CA 1
ATOM 1920 C C . TYR B 1 76 ? -10.886 -1.396 -0.204 1 98.03 76 TYR B C 1
ATOM 1922 O O . TYR B 1 76 ? -10.564 -0.408 0.46 1 98.03 76 TYR B O 1
ATOM 1930 N N . HIS B 1 77 ? -11.963 -1.317 -0.885 1 96.84 77 HIS B N 1
ATOM 1931 C CA . HIS B 1 77 ? -12.716 -0.103 -1.176 1 96.84 77 HIS B CA 1
ATOM 1932 C C . HIS B 1 77 ? -13.249 0.535 0.102 1 96.84 77 HIS B C 1
ATOM 1934 O O . HIS B 1 77 ? -13.558 1.728 0.123 1 96.84 77 HIS B O 1
ATOM 1940 N N . ASN B 1 78 ? -13.309 -0.181 1.209 1 97.56 78 ASN B N 1
ATOM 1941 C CA . ASN B 1 78 ? -13.831 0.342 2.467 1 97.56 78 ASN B CA 1
ATOM 1942 C C . ASN B 1 78 ? -12.707 0.718 3.428 1 97.56 78 ASN B C 1
ATOM 1944 O O . ASN B 1 78 ? -12.962 1.08 4.578 1 97.56 78 ASN B O 1
ATOM 1948 N N . THR B 1 79 ? -11.495 0.57 2.975 1 98.76 79 THR B N 1
ATOM 1949 C CA . THR B 1 79 ? -10.319 0.871 3.783 1 98.76 79 THR B CA 1
ATOM 1950 C C . THR B 1 79 ? -9.551 2.054 3.199 1 98.76 79 THR B C 1
ATOM 1952 O O . THR B 1 79 ? -9.172 2.037 2.027 1 98.76 79 THR B O 1
ATOM 1955 N N . LEU B 1 80 ? -9.332 3.072 3.991 1 98.81 80 LEU B N 1
ATOM 1956 C CA . LEU B 1 80 ? -8.663 4.284 3.53 1 98.81 80 LEU B CA 1
ATOM 1957 C C . LEU B 1 80 ? -7.364 4.512 4.295 1 98.81 80 LEU B C 1
ATOM 1959 O O . LEU B 1 80 ? -7.151 3.92 5.356 1 98.81 80 LEU B O 1
ATOM 1963 N N . GLU B 1 81 ? -6.528 5.244 3.723 1 98.76 81 GLU B N 1
ATOM 1964 C CA . GLU B 1 81 ? -5.338 5.756 4.396 1 98.76 81 GLU B CA 1
ATOM 1965 C C . GLU B 1 81 ? -5.498 7.231 4.755 1 98.76 81 GLU B C 1
ATOM 1967 O O . GLU B 1 81 ? -5.932 8.033 3.926 1 98.76 81 GLU B O 1
ATOM 1972 N N . ALA B 1 82 ? -5.185 7.568 5.946 1 98.78 82 ALA B N 1
ATOM 1973 C CA . ALA B 1 82 ? -5.316 8.932 6.452 1 98.78 82 ALA B CA 1
ATOM 1974 C C . ALA B 1 82 ? -3.951 9.602 6.583 1 98.78 82 ALA B C 1
ATOM 1976 O O . ALA B 1 82 ? -2.981 8.97 7.008 1 98.78 82 ALA B O 1
ATOM 1977 N N . SER B 1 83 ? -3.905 10.825 6.259 1 98.23 83 SER B N 1
ATOM 1978 C CA . SER B 1 83 ? -2.711 11.652 6.398 1 98.23 83 SER B CA 1
ATOM 1979 C C . SER B 1 83 ? -3.054 13.031 6.951 1 98.23 83 SER B C 1
ATOM 1981 O O . SER B 1 83 ? -4.133 13.563 6.682 1 98.23 83 SER B O 1
ATOM 1983 N N . ALA B 1 84 ? -2.142 13.614 7.71 1 98.55 84 ALA B N 1
ATOM 1984 C CA . ALA B 1 84 ? -2.282 14.967 8.242 1 98.55 84 ALA B CA 1
ATOM 1985 C C . ALA B 1 84 ? -0.931 15.674 8.306 1 98.55 84 ALA B C 1
ATOM 1987 O O . ALA B 1 84 ? 0.075 15.069 8.683 1 98.55 84 ALA B O 1
ATOM 1988 N N . TYR B 1 85 ? -0.939 16.861 7.889 1 98.51 85 TYR B N 1
ATOM 1989 C CA . TYR B 1 85 ? 0.255 17.698 7.927 1 98.51 85 TYR B CA 1
ATOM 1990 C C . TYR B 1 85 ? -0.059 19.069 8.514 1 98.51 85 TYR B C 1
ATOM 1992 O O . TYR B 1 85 ? -1.121 19.637 8.247 1 98.51 85 TYR B O 1
ATOM 2000 N N . VAL B 1 86 ? 0.858 19.546 9.275 1 98.55 86 VAL B N 1
ATOM 2001 C CA . VAL B 1 86 ? 0.721 20.859 9.897 1 98.55 86 VAL B CA 1
ATOM 2002 C C . VAL B 1 86 ? 1.912 21.736 9.52 1 98.55 86 VAL B C 1
ATOM 2004 O O . VAL B 1 86 ? 3.049 21.261 9.467 1 98.55 86 VAL B O 1
ATOM 2007 N N . LEU B 1 87 ? 1.624 22.956 9.28 1 98.34 87 LEU B N 1
ATOM 2008 C CA . LEU B 1 87 ? 2.657 23.926 8.934 1 98.34 87 LEU B CA 1
ATOM 2009 C C . LEU B 1 87 ? 3.78 23.916 9.966 1 98.34 87 LEU B C 1
ATOM 2011 O O . LEU B 1 87 ? 3.521 23.882 11.171 1 98.34 87 LEU B O 1
ATOM 2015 N N . ASP B 1 88 ? 5.016 23.898 9.423 1 96.45 88 ASP B N 1
ATOM 2016 C CA . ASP B 1 88 ? 6.175 23.98 10.307 1 96.45 88 ASP B CA 1
ATOM 2017 C C . ASP B 1 88 ? 6.08 25.195 11.227 1 96.45 88 ASP B C 1
ATOM 2019 O O . ASP B 1 88 ? 5.764 26.298 10.777 1 96.45 88 ASP B O 1
ATOM 2023 N N . GLY B 1 89 ? 6.301 24.975 12.484 1 95.35 89 GLY B N 1
ATOM 2024 C CA . GLY B 1 89 ? 6.203 26.055 13.452 1 95.35 89 GLY B CA 1
ATOM 2025 C C . GLY B 1 89 ? 4.848 26.126 14.131 1 95.35 89 GLY B C 1
ATOM 2026 O O . GLY B 1 89 ? 4.671 26.871 15.098 1 95.35 89 GLY B O 1
ATOM 2027 N N . MET B 1 90 ? 3.881 25.374 13.666 1 95.6 90 MET B N 1
ATOM 2028 C CA . MET B 1 90 ? 2.535 25.404 14.233 1 95.6 90 MET B CA 1
ATOM 2029 C C . MET B 1 90 ? 2.186 24.065 14.875 1 95.6 90 MET B C 1
ATOM 2031 O O . MET B 1 90 ? 1.039 23.84 15.265 1 95.6 90 MET B O 1
ATOM 2035 N N . THR B 1 91 ? 3.171 23.241 14.985 1 92.28 91 THR B N 1
ATOM 2036 C CA . THR B 1 91 ? 2.95 21.925 15.574 1 92.28 91 THR B CA 1
ATOM 2037 C C . THR B 1 91 ? 2.805 22.028 17.089 1 92.28 91 THR B C 1
ATOM 2039 O O . THR B 1 91 ? 3.206 23.026 17.69 1 92.28 91 THR B O 1
ATOM 2042 N N . GLY B 1 92 ? 2.139 21.058 17.667 1 91.32 92 GLY B N 1
ATOM 2043 C CA . GLY B 1 92 ? 1.993 21.037 19.114 1 91.32 92 GLY B CA 1
ATOM 2044 C C . GLY B 1 92 ? 0.867 21.924 19.612 1 91.32 92 GLY B C 1
ATOM 2045 O O . GLY B 1 92 ? 0.785 22.219 20.807 1 91.32 92 GLY B O 1
ATOM 2046 N N . ARG B 1 93 ? 0.016 22.384 18.733 1 94.12 93 ARG B N 1
ATOM 2047 C CA . ARG B 1 93 ? -1.07 23.291 19.091 1 94.12 93 ARG B CA 1
ATOM 2048 C C . ARG B 1 93 ? -2.425 22.608 18.945 1 94.12 93 ARG B C 1
ATOM 2050 O O . ARG B 1 93 ? -3.465 23.272 18.952 1 94.12 93 ARG B O 1
ATOM 2057 N N . GLY B 1 94 ? -2.346 21.334 18.676 1 95.82 94 GLY B N 1
ATOM 2058 C CA . GLY B 1 94 ? -3.583 20.573 18.596 1 95.82 94 GLY B CA 1
ATOM 2059 C C . GLY B 1 94 ? -4.202 20.584 17.211 1 95.82 94 GLY B C 1
ATOM 2060 O O . GLY B 1 94 ? -5.263 19.994 16.995 1 95.82 94 GLY B O 1
ATOM 2061 N N . ILE B 1 95 ? -3.581 21.178 16.251 1 97.88 95 ILE B N 1
ATOM 2062 C CA . ILE B 1 95 ? -4.124 21.315 14.903 1 97.88 95 ILE B CA 1
ATOM 2063 C C . ILE B 1 95 ? -4.264 19.937 14.261 1 97.88 95 ILE B C 1
ATOM 2065 O O . ILE B 1 95 ? -5.321 19.603 13.72 1 97.88 95 ILE B O 1
ATOM 2069 N N . GLY B 1 96 ? -3.23 19.152 14.318 1 98.01 96 GLY B N 1
ATOM 2070 C CA . GLY B 1 96 ? -3.282 17.807 13.768 1 98.01 96 GLY B CA 1
ATOM 2071 C C . GLY B 1 96 ? -4.388 16.959 14.366 1 98.01 96 GLY B C 1
ATOM 2072 O O . GLY B 1 96 ? -5.104 16.262 13.643 1 98.01 96 GLY B O 1
ATOM 2073 N N . ARG B 1 97 ? -4.504 17.102 15.63 1 97.72 97 ARG B N 1
ATOM 2074 C CA . ARG B 1 97 ? -5.526 16.334 16.332 1 97.72 97 ARG B CA 1
ATOM 2075 C C . ARG B 1 97 ? -6.924 16.737 15.875 1 97.72 97 ARG B C 1
ATOM 2077 O O . ARG B 1 97 ? -7.772 15.879 15.62 1 97.72 97 ARG B O 1
ATOM 2084 N N . LYS B 1 98 ? -7.174 18.004 15.836 1 98.24 98 LYS B N 1
ATOM 2085 C CA . LYS B 1 98 ? -8.48 18.499 15.409 1 98.24 98 LYS B CA 1
ATOM 2086 C C . LYS B 1 98 ? -8.798 18.052 13.985 1 98.24 98 LYS B C 1
ATOM 2088 O O . LYS B 1 98 ? -9.928 17.655 13.691 1 98.24 98 LYS B O 1
ATOM 2093 N N . LEU B 1 99 ? -7.864 18.135 13.114 1 98.75 99 LEU B N 1
ATOM 2094 C CA . LEU B 1 99 ? -8.028 17.707 11.729 1 98.75 99 LEU B CA 1
ATOM 2095 C C . LEU B 1 99 ? -8.333 16.215 11.654 1 98.75 99 LEU B C 1
ATOM 2097 O O . LEU B 1 99 ? -9.249 15.8 10.941 1 98.75 99 LEU B O 1
ATOM 2101 N N . MET B 1 100 ? -7.583 15.425 12.394 1 98.69 100 MET B N 1
ATOM 2102 C CA . MET B 1 100 ? -7.767 13.977 12.394 1 98.69 100 MET B CA 1
ATOM 2103 C C . MET B 1 100 ? -9.136 13.602 12.952 1 98.69 100 MET B C 1
ATOM 2105 O O . MET B 1 100 ? -9.794 12.696 12.437 1 98.69 100 MET B O 1
ATOM 2109 N N . GLU B 1 101 ? -9.496 14.273 13.978 1 98.61 101 GLU B N 1
ATOM 2110 C CA . GLU B 1 101 ? -10.823 14.044 14.54 1 98.61 101 GLU B CA 1
ATOM 2111 C C . GLU B 1 101 ? -11.911 14.253 13.49 1 98.61 101 GLU B C 1
ATOM 2113 O O . GLU B 1 101 ? -12.801 13.414 13.335 1 98.61 101 GLU B O 1
ATOM 2118 N N . CYS B 1 102 ? -11.841 15.361 12.788 1 98.63 102 CYS B N 1
ATOM 2119 C CA . CYS B 1 102 ? -12.8 15.658 11.73 1 98.63 102 CYS B CA 1
ATOM 2120 C C . CYS B 1 102 ? -12.776 14.58 10.653 1 98.63 102 CYS B C 1
ATOM 2122 O O . CYS B 1 102 ? -13.827 14.127 10.199 1 98.63 102 CYS B O 1
ATOM 2124 N N . LEU B 1 103 ? -11.624 14.195 10.304 1 98.77 103 LEU B N 1
ATOM 2125 C CA . LEU B 1 103 ? -11.432 13.194 9.26 1 98.77 103 LEU B CA 1
ATOM 2126 C C . LEU B 1 103 ? -12.043 11.858 9.669 1 98.77 103 LEU B C 1
ATOM 2128 O O . LEU B 1 103 ? -12.792 11.252 8.899 1 98.77 103 LEU B O 1
ATOM 2132 N N . ILE B 1 104 ? -11.743 11.382 10.851 1 98.84 104 ILE B N 1
ATOM 2133 C CA . ILE B 1 104 ? -12.23 10.106 11.364 1 98.84 104 ILE B CA 1
ATOM 2134 C C . ILE B 1 104 ? -13.754 10.129 11.444 1 98.84 104 ILE B C 1
ATOM 2136 O O . ILE B 1 104 ? -14.419 9.187 11.006 1 98.84 104 ILE B O 1
ATOM 2140 N N . ASP B 1 105 ? -14.284 11.207 11.979 1 98.73 105 ASP B N 1
ATOM 2141 C CA . ASP B 1 105 ? -15.731 11.348 12.102 1 98.73 105 ASP B CA 1
ATOM 2142 C C . ASP B 1 105 ? -16.408 11.272 10.735 1 98.73 105 ASP B C 1
ATOM 2144 O O . ASP B 1 105 ? -17.437 10.611 10.582 1 98.73 105 ASP B O 1
ATOM 2148 N N . ASP B 1 106 ? -15.869 11.952 9.776 1 98.79 106 ASP B N 1
ATOM 2149 C CA . ASP B 1 106 ? -16.436 11.954 8.431 1 98.79 106 ASP B CA 1
ATOM 2150 C C . ASP B 1 106 ? -16.355 10.566 7.799 1 98.79 106 ASP B C 1
ATOM 2152 O O . ASP B 1 106 ? -17.31 10.11 7.166 1 98.79 106 ASP B O 1
ATOM 2156 N N . CYS B 1 107 ? -15.237 9.883 7.927 1 98.7 107 CYS B N 1
ATOM 2157 C CA . CYS B 1 107 ? -15.097 8.525 7.415 1 98.7 107 CYS B CA 1
ATOM 2158 C C . CYS B 1 107 ? -16.148 7.602 8.021 1 98.7 107 CYS B C 1
ATOM 2160 O O . CYS B 1 107 ? -16.735 6.777 7.318 1 98.7 107 CYS B O 1
ATOM 2162 N N . ARG B 1 108 ? -16.386 7.758 9.301 1 98.45 108 ARG B N 1
ATOM 2163 C CA . ARG B 1 108 ? -17.421 6.981 9.976 1 98.45 108 ARG B CA 1
ATOM 2164 C C . ARG B 1 108 ? -18.795 7.262 9.377 1 98.45 108 ARG B C 1
ATOM 2166 O O . ARG B 1 108 ? -19.545 6.334 9.068 1 98.45 108 ARG B O 1
ATOM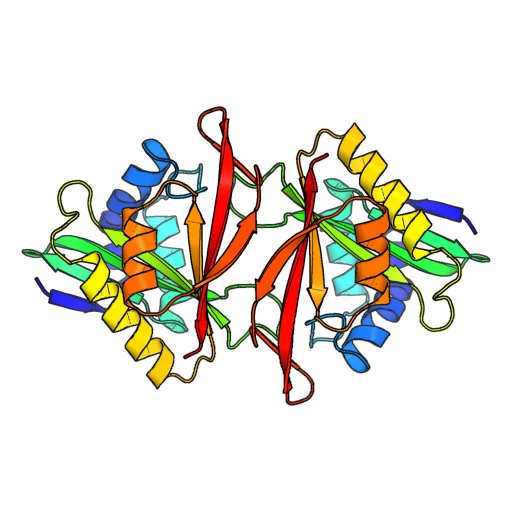 2173 N N . LYS B 1 109 ? -19.091 8.496 9.229 1 98.28 109 LYS B N 1
ATOM 2174 C CA . LYS B 1 109 ? -20.392 8.916 8.715 1 98.28 109 LYS B CA 1
ATOM 2175 C C . LYS B 1 109 ? -20.621 8.388 7.302 1 98.28 109 LYS B C 1
ATOM 2177 O O . LYS B 1 109 ? -21.75 8.061 6.931 1 98.28 109 LYS B O 1
ATOM 2182 N N . ARG B 1 110 ? -19.579 8.312 6.524 1 97.89 110 ARG B N 1
ATOM 2183 C CA . ARG B 1 110 ? -19.673 7.886 5.131 1 97.89 110 ARG B CA 1
ATOM 2184 C C . ARG B 1 110 ? -19.695 6.365 5.024 1 97.89 110 ARG B C 1
ATOM 2186 O O . ARG B 1 110 ? -19.877 5.817 3.935 1 97.89 110 ARG B O 1
ATOM 2193 N N . GLY B 1 111 ? -19.374 5.674 6.095 1 97.91 111 GLY B N 1
ATOM 2194 C CA . GLY B 1 111 ? -19.563 4.232 6.141 1 97.91 111 GLY B CA 1
ATOM 2195 C C . GLY B 1 111 ? -18.302 3.454 5.818 1 97.91 111 GLY B C 1
ATOM 2196 O O . GLY B 1 111 ? -18.362 2.259 5.523 1 97.91 111 GLY B O 1
ATOM 2197 N N . PHE B 1 112 ? -17.156 4.073 5.784 1 98.53 112 PHE B N 1
ATOM 2198 C CA . PHE B 1 112 ? -15.908 3.338 5.618 1 98.53 112 PHE B CA 1
ATOM 2199 C C . PHE B 1 112 ? -15.649 2.432 6.817 1 98.53 112 PHE B C 1
ATOM 2201 O O . PHE B 1 112 ? -16.181 2.665 7.904 1 98.53 112 PHE B O 1
ATOM 2208 N N . HIS B 1 113 ? -14.839 1.392 6.62 1 98.79 113 HIS B N 1
ATOM 2209 C CA . HIS B 1 113 ? -14.735 0.329 7.613 1 98.79 113 HIS B CA 1
ATOM 2210 C C . HIS B 1 113 ? -13.435 0.44 8.404 1 98.79 113 HIS B C 1
ATOM 2212 O O . HIS B 1 113 ? -13.395 0.106 9.59 1 98.79 113 HIS B O 1
ATOM 2218 N N . ALA B 1 114 ? -12.373 0.883 7.77 1 98.87 114 ALA B N 1
ATOM 2219 C CA . ALA B 1 114 ? -11.071 0.946 8.428 1 98.87 114 ALA B CA 1
ATOM 2220 C C . ALA B 1 114 ? -10.249 2.121 7.907 1 98.87 114 ALA B C 1
ATOM 2222 O O . ALA B 1 114 ? -10.412 2.54 6.758 1 98.87 114 ALA B O 1
ATOM 2223 N N . LEU B 1 115 ? -9.462 2.612 8.73 1 98.9 115 LEU B N 1
ATOM 2224 C CA . LEU B 1 115 ? -8.532 3.693 8.42 1 98.9 115 LEU B CA 1
ATOM 2225 C C . LEU B 1 115 ? -7.103 3.301 8.781 1 98.9 115 LEU B C 1
ATOM 2227 O O . LEU B 1 115 ? -6.854 2.783 9.872 1 98.9 115 LEU B O 1
ATOM 2231 N N . ILE B 1 116 ? -6.208 3.499 7.858 1 98.92 116 ILE B N 1
ATOM 2232 C CA . ILE B 1 116 ? -4.797 3.187 8.056 1 98.92 116 ILE B CA 1
ATOM 2233 C C . ILE B 1 116 ? -3.982 4.477 8.086 1 98.92 116 ILE B C 1
ATOM 2235 O O . ILE B 1 116 ? -4.207 5.38 7.276 1 98.92 116 ILE B O 1
ATOM 2239 N N . ALA B 1 117 ? -3.149 4.632 8.991 1 98.8 117 ALA B N 1
ATOM 2240 C CA . ALA B 1 117 ? -2.137 5.685 9.005 1 98.8 117 ALA B CA 1
ATOM 2241 C C . ALA B 1 117 ? -0.735 5.101 8.852 1 98.8 117 ALA B C 1
ATOM 2243 O O . ALA B 1 117 ? -0.296 4.3 9.682 1 98.8 117 ALA B O 1
ATOM 2244 N N . CYS B 1 118 ? -0.086 5.412 7.837 1 98.41 118 CYS B N 1
ATOM 2245 C CA . CYS B 1 118 ? 1.286 4.982 7.589 1 98.41 118 CYS B CA 1
ATOM 2246 C C . CYS B 1 118 ? 2.283 5.996 8.138 1 98.41 118 CYS B C 1
ATOM 2248 O O . CYS B 1 118 ? 2.255 7.168 7.758 1 98.41 118 CYS B O 1
ATOM 2250 N N . ILE B 1 119 ? 3.128 5.577 9.043 1 98.42 119 ILE B N 1
ATOM 2251 C CA . ILE B 1 119 ? 4.002 6.497 9.763 1 98.42 119 ILE B CA 1
ATOM 2252 C C . ILE B 1 119 ? 5.435 5.972 9.74 1 98.42 119 ILE B C 1
ATOM 2254 O O . ILE B 1 119 ? 5.692 4.833 10.138 1 98.42 119 ILE B O 1
ATOM 2258 N N . THR B 1 120 ? 6.334 6.829 9.232 1 97.45 120 THR B N 1
ATOM 2259 C CA . THR B 1 120 ? 7.747 6.481 9.341 1 97.45 120 THR B CA 1
ATOM 2260 C C . THR B 1 120 ? 8.163 6.364 10.804 1 97.45 120 THR B C 1
ATOM 2262 O O . THR B 1 120 ? 7.777 7.191 11.633 1 97.45 120 THR B O 1
ATOM 2265 N N . THR B 1 121 ? 8.933 5.327 11.056 1 93.54 121 THR B N 1
ATOM 2266 C CA . THR B 1 121 ? 9.366 5.116 12.433 1 93.54 121 THR B CA 1
ATOM 2267 C C . THR B 1 121 ? 10.218 6.286 12.917 1 93.54 121 THR B C 1
ATOM 2269 O O . THR B 1 121 ? 11.079 6.779 12.186 1 93.54 121 THR B O 1
ATOM 2272 N N . GLY B 1 122 ? 9.922 6.742 14.174 1 92.08 122 GLY B N 1
ATOM 2273 C CA . GLY B 1 122 ? 10.584 7.916 14.72 1 92.08 122 GLY B CA 1
ATOM 2274 C C . GLY B 1 122 ? 9.696 9.146 14.741 1 92.08 122 GLY B C 1
ATOM 2275 O O . GLY B 1 122 ? 10.033 10.151 15.372 1 92.08 122 GLY B O 1
ATOM 2276 N N . ASN B 1 123 ? 8.65 9.141 13.949 1 95.15 123 ASN B N 1
ATOM 2277 C CA . ASN B 1 123 ? 7.663 10.215 13.985 1 95.15 123 ASN B CA 1
ATOM 2278 C C . ASN B 1 123 ? 6.743 10.091 15.196 1 95.15 123 ASN B C 1
ATOM 2280 O O . ASN B 1 123 ? 5.548 9.828 15.049 1 95.15 123 ASN B O 1
ATOM 2284 N N . GLU B 1 124 ? 7.24 10.374 16.333 1 95.04 124 GLU B N 1
ATOM 2285 C CA . GLU B 1 124 ? 6.578 10.112 17.608 1 95.04 124 GLU B CA 1
ATOM 2286 C C . GLU B 1 124 ? 5.297 10.931 17.743 1 95.04 124 GLU B C 1
ATOM 2288 O O . GLU B 1 124 ? 4.316 10.466 18.326 1 95.04 124 GLU B O 1
ATOM 2293 N N . ALA B 1 125 ? 5.379 12.139 17.272 1 94.94 125 ALA B N 1
ATOM 2294 C CA . ALA B 1 125 ? 4.214 13.013 17.378 1 94.94 125 ALA B CA 1
ATOM 2295 C C . ALA B 1 125 ? 3.014 12.417 16.647 1 94.94 125 ALA B C 1
ATOM 2297 O O . ALA B 1 125 ? 1.907 12.375 17.19 1 94.94 125 ALA B O 1
ATOM 2298 N N . SER B 1 126 ? 3.223 11.939 15.437 1 96.84 126 SER B N 1
ATOM 2299 C CA . SER B 1 126 ? 2.152 11.33 14.656 1 96.84 126 SER B CA 1
ATOM 2300 C C . SER B 1 126 ? 1.671 10.031 15.295 1 96.84 126 SER B C 1
ATOM 2302 O O . SER B 1 126 ? 0.468 9.767 15.348 1 96.84 126 SER B O 1
ATOM 2304 N N . GLU B 1 127 ? 2.612 9.234 15.774 1 97.44 127 GLU B N 1
ATOM 2305 C CA . GLU B 1 127 ? 2.273 7.982 16.443 1 97.44 127 GLU B CA 1
ATOM 2306 C C . GLU B 1 127 ? 1.374 8.227 17.652 1 97.44 127 GLU B C 1
ATOM 2308 O O . GLU B 1 127 ? 0.342 7.571 17.808 1 97.44 127 GLU B O 1
ATOM 2313 N N . ARG B 1 128 ? 1.815 9.147 18.471 1 97.01 128 ARG B N 1
ATOM 2314 C CA . ARG B 1 128 ? 1.041 9.473 19.664 1 97.01 128 ARG B CA 1
ATOM 2315 C C . ARG B 1 128 ? -0.353 9.969 19.295 1 97.01 128 ARG B C 1
ATOM 2317 O O . ARG B 1 128 ? -1.336 9.617 19.949 1 97.01 128 ARG B O 1
ATOM 2324 N N . MET B 1 129 ? -0.403 10.753 18.31 1 97.57 129 MET B N 1
ATOM 2325 C CA . MET B 1 129 ? -1.683 11.315 17.888 1 97.5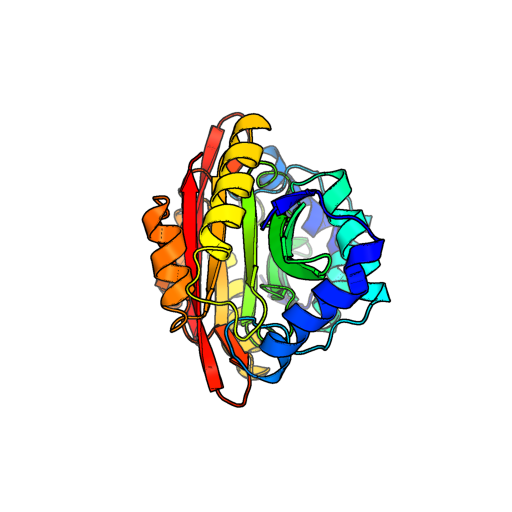7 129 MET B CA 1
ATOM 2326 C C . MET B 1 129 ? -2.655 10.211 17.484 1 97.57 129 MET B C 1
ATOM 2328 O O . MET B 1 129 ? -3.769 10.137 18.006 1 97.57 129 MET B O 1
ATOM 2332 N N . VAL B 1 130 ? -2.228 9.333 16.581 1 98.09 130 VAL B N 1
ATOM 2333 C CA . VAL B 1 130 ? -3.178 8.348 16.076 1 98.09 130 VAL B CA 1
ATOM 2334 C C . VAL B 1 130 ? -3.529 7.354 17.182 1 98.09 130 VAL B C 1
ATOM 2336 O O . VAL B 1 130 ? -4.672 6.9 17.277 1 98.09 130 VAL B O 1
ATOM 2339 N N . LYS B 1 131 ? -2.572 7.005 17.999 1 98.26 131 LYS B N 1
ATOM 2340 C CA . LYS B 1 131 ? -2.843 6.108 19.118 1 98.26 131 LYS B CA 1
ATOM 2341 C C . LYS B 1 131 ? -3.89 6.701 20.057 1 98.26 131 LYS B C 1
ATOM 2343 O O . LYS B 1 131 ? -4.708 5.972 20.622 1 98.26 131 LYS B O 1
ATOM 2348 N N . SER B 1 132 ? -3.817 8.003 20.229 1 98.15 132 SER B N 1
ATOM 2349 C CA . SER B 1 132 ? -4.791 8.67 21.087 1 98.15 132 SER B CA 1
ATOM 2350 C C . SER B 1 132 ? -6.203 8.542 20.525 1 98.15 132 SER B C 1
ATOM 2352 O O . SER B 1 132 ? -7.184 8.703 21.253 1 98.15 132 SER B O 1
ATOM 2354 N N . PHE B 1 133 ? -6.343 8.249 19.257 1 98.53 133 PHE B N 1
ATOM 2355 C CA . PHE B 1 133 ? -7.647 8.068 18.63 1 98.53 133 PHE B CA 1
ATOM 2356 C C . PHE B 1 133 ? -8.035 6.594 18.606 1 98.53 133 PHE B C 1
ATOM 2358 O O . PHE B 1 133 ? -9.083 6.232 18.066 1 98.53 133 PHE B O 1
ATOM 2365 N N . GLY B 1 134 ? -7.134 5.752 19.095 1 98.62 134 GLY B N 1
ATOM 2366 C CA . GLY B 1 134 ? -7.489 4.345 19.199 1 98.62 134 GLY B CA 1
ATOM 2367 C C . GLY B 1 134 ? -6.876 3.493 18.104 1 98.62 134 GLY B C 1
ATOM 2368 O O . GLY B 1 134 ? -7.167 2.299 18.002 1 98.62 134 GLY B O 1
ATOM 2369 N N . PHE B 1 135 ? -5.997 4.114 17.31 1 98.88 135 PHE B N 1
ATOM 2370 C CA . PHE B 1 135 ? -5.267 3.3 16.346 1 98.88 135 PHE B CA 1
ATOM 2371 C C . PHE B 1 135 ? -4.333 2.327 17.056 1 98.88 135 PHE B C 1
ATOM 2373 O O . PHE B 1 135 ? -3.697 2.682 18.05 1 98.88 135 PHE B O 1
ATOM 2380 N N . TYR B 1 136 ? -4.183 1.167 16.517 1 98.5 136 TYR B N 1
ATOM 2381 C CA . TYR B 1 136 ? -3.192 0.218 17.011 1 98.5 136 TYR B CA 1
ATOM 2382 C C . TYR B 1 136 ? -2.153 -0.093 15.94 1 98.5 136 TYR B C 1
ATOM 2384 O O . TYR B 1 136 ? -2.444 -0.019 14.744 1 98.5 136 TYR B O 1
ATOM 2392 N N . GLU B 1 137 ? -0.989 -0.437 16.313 1 98.49 137 GLU B N 1
ATOM 2393 C CA . GLU B 1 137 ? 0.087 -0.75 15.377 1 98.49 137 GLU B CA 1
ATOM 2394 C C . GLU B 1 137 ? -0.159 -2.084 14.679 1 98.49 137 GLU B C 1
ATOM 2396 O O . GLU B 1 137 ? -0.12 -3.14 15.315 1 98.49 137 GLU B O 1
ATOM 2401 N N . ALA B 1 138 ? -0.359 -2.015 13.405 1 98.74 138 ALA B N 1
ATOM 2402 C CA . ALA B 1 138 ? -0.71 -3.207 12.637 1 98.74 138 ALA B CA 1
ATOM 2403 C C . ALA B 1 138 ? 0.494 -3.733 11.861 1 98.74 138 ALA B C 1
ATOM 2405 O O . ALA B 1 138 ? 0.478 -4.864 11.369 1 98.74 138 ALA B O 1
ATOM 2406 N N . SER B 1 139 ? 1.447 -2.945 11.751 1 98.76 139 SER B N 1
ATOM 2407 C CA . SER B 1 139 ? 2.596 -3.379 10.963 1 98.76 139 SER B CA 1
ATOM 2408 C C . SER B 1 139 ? 3.881 -2.719 11.45 1 98.76 139 SER B C 1
ATOM 2410 O O . SER B 1 139 ? 3.841 -1.661 12.082 1 98.76 139 SER B O 1
ATOM 2412 N N . HIS B 1 140 ? 4.938 -3.288 11.234 1 98.7 140 HIS B N 1
ATOM 2413 C CA . HIS B 1 140 ? 6.292 -2.751 11.314 1 98.7 140 HIS B CA 1
ATOM 2414 C C . HIS B 1 140 ? 7.176 -3.32 10.209 1 98.7 140 HIS B C 1
ATOM 2416 O O . HIS B 1 140 ? 7.585 -4.482 10.271 1 98.7 140 HIS B O 1
ATOM 2422 N N . PHE B 1 141 ? 7.452 -2.544 9.221 1 98.83 141 PHE B N 1
ATOM 2423 C CA . PHE B 1 141 ? 8.313 -2.915 8.105 1 98.83 141 PHE B CA 1
ATOM 2424 C C . PHE B 1 141 ? 9.719 -2.359 8.297 1 98.83 141 PHE B C 1
ATOM 2426 O O . PHE B 1 141 ? 9.888 -1.172 8.585 1 98.83 141 PHE B O 1
ATOM 2433 N N . ARG B 1 142 ? 10.67 -3.176 8.106 1 98.71 142 ARG B N 1
ATOM 2434 C CA . ARG B 1 142 ? 12.059 -2.783 8.321 1 98.71 142 ARG B CA 1
ATOM 2435 C C . ARG B 1 142 ? 12.722 -2.374 7.011 1 98.71 142 ARG B C 1
ATOM 2437 O O . ARG B 1 142 ? 12.666 -3.111 6.024 1 98.71 142 ARG B O 1
ATOM 2444 N N . GLU B 1 143 ? 13.32 -1.219 7.072 1 98.73 143 GLU B N 1
ATOM 2445 C CA . GLU B 1 143 ? 14.226 -0.772 6.018 1 98.73 143 GLU B CA 1
ATOM 2446 C C . GLU B 1 143 ? 13.525 -0.742 4.663 1 98.73 143 GLU B C 1
ATOM 2448 O O . GLU B 1 143 ? 14.101 -1.143 3.65 1 98.73 143 GLU B O 1
ATOM 2453 N N . VAL B 1 144 ? 12.309 -0.228 4.61 1 98.75 144 VAL B N 1
ATOM 2454 C CA . VAL B 1 144 ? 11.535 -0.315 3.376 1 98.75 144 VAL B CA 1
ATOM 2455 C C . VAL B 1 144 ? 11.623 1.008 2.617 1 98.75 144 VAL B C 1
ATOM 2457 O O . VAL B 1 144 ? 11.264 1.08 1.44 1 98.75 144 VAL B O 1
ATOM 2460 N N . GLY B 1 145 ? 11.994 2.002 3.31 1 98.38 145 GLY B N 1
ATOM 2461 C CA . GLY B 1 145 ? 12.2 3.295 2.677 1 98.38 145 GLY B CA 1
ATOM 2462 C C . GLY B 1 145 ? 13.649 3.743 2.691 1 98.38 145 GLY B C 1
ATOM 2463 O O . GLY B 1 145 ? 14.372 3.494 3.659 1 98.38 145 GLY B O 1
ATOM 2464 N N . TYR B 1 146 ? 14.089 4.383 1.61 1 98.35 146 TYR B N 1
ATOM 2465 C CA . TYR B 1 146 ? 15.418 4.98 1.547 1 98.35 146 TYR B CA 1
ATOM 2466 C C . TYR B 1 146 ? 15.333 6.47 1.239 1 98.35 146 TYR B C 1
ATOM 2468 O O . TYR B 1 146 ? 14.867 6.862 0.167 1 98.35 146 TYR B O 1
ATOM 2476 N N . LYS B 1 147 ? 15.729 7.229 2.128 1 97.79 147 LYS B N 1
ATOM 2477 C CA . LYS B 1 147 ? 15.702 8.684 2.005 1 97.79 147 LYS B CA 1
ATOM 2478 C C . LYS B 1 147 ? 16.827 9.324 2.814 1 97.79 147 LYS B C 1
ATOM 2480 O O . LYS B 1 147 ? 17.145 8.868 3.914 1 97.79 147 LYS B O 1
ATOM 2485 N N . PHE B 1 148 ? 17.437 10.342 2.245 1 97.52 148 PHE B N 1
ATOM 2486 C CA . PHE B 1 148 ? 18.552 11.063 2.848 1 97.52 148 PHE B CA 1
ATOM 2487 C C . PHE B 1 148 ? 19.678 10.106 3.221 1 97.52 148 PHE B C 1
ATOM 2489 O O . PHE B 1 148 ? 20.267 10.221 4.298 1 97.52 148 PHE B O 1
ATOM 2496 N N . GLY B 1 149 ? 19.872 9.08 2.462 1 97.19 149 GLY B N 1
ATOM 2497 C CA . GLY B 1 149 ? 21.036 8.213 2.56 1 97.19 149 GLY B CA 1
ATOM 2498 C C . GLY B 1 149 ? 20.885 7.129 3.61 1 97.19 149 GLY B C 1
ATOM 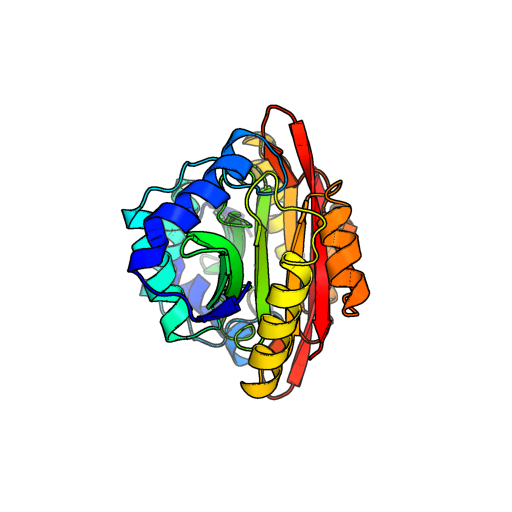2499 O O . GLY B 1 149 ? 21.872 6.514 4.021 1 97.19 149 GLY B O 1
ATOM 2500 N N . GLN B 1 150 ? 19.669 6.896 4.033 1 97.28 150 GLN B N 1
ATOM 2501 C CA . GLN B 1 150 ? 19.489 5.872 5.056 1 97.28 150 GLN B CA 1
ATOM 2502 C C . GLN B 1 150 ? 18.21 5.073 4.816 1 97.28 150 GLN B C 1
ATOM 2504 O O . GLN B 1 150 ? 17.224 5.609 4.307 1 97.28 150 GLN B O 1
ATOM 2509 N N . PHE B 1 151 ? 18.243 3.829 5.174 1 98.14 151 PHE B N 1
ATOM 2510 C CA . PHE B 1 151 ? 17.047 2.994 5.187 1 98.14 151 PHE B CA 1
ATOM 2511 C C . PHE B 1 151 ? 16.183 3.306 6.403 1 98.14 151 PHE B C 1
ATOM 2513 O O . PHE B 1 151 ? 16.701 3.513 7.503 1 98.14 151 PHE B O 1
ATOM 2520 N N . LEU B 1 152 ? 14.925 3.323 6.164 1 98.34 152 LEU B N 1
ATOM 2521 C CA . LEU B 1 152 ? 13.964 3.69 7.198 1 98.34 152 LEU B CA 1
ATOM 2522 C C . LEU B 1 152 ? 12.873 2.632 7.326 1 98.34 152 LEU B C 1
ATOM 2524 O O . LEU B 1 152 ? 12.511 1.985 6.34 1 98.34 152 LEU B O 1
ATOM 2528 N N . ASP B 1 153 ? 12.408 2.526 8.507 1 98.6 153 ASP B N 1
ATOM 2529 C CA . ASP B 1 153 ? 11.273 1.654 8.793 1 98.6 153 ASP B CA 1
ATOM 2530 C C . ASP B 1 153 ? 9.953 2.41 8.655 1 98.6 153 ASP B C 1
ATOM 2532 O O . ASP B 1 153 ? 9.922 3.638 8.751 1 98.6 153 ASP B O 1
ATOM 2536 N N . ASP B 1 154 ? 8.938 1.677 8.342 1 97.53 154 ASP B N 1
ATOM 2537 C CA . ASP B 1 154 ? 7.588 2.232 8.325 1 97.53 154 ASP B CA 1
ATOM 2538 C C . ASP B 1 154 ? 6.616 1.338 9.091 1 97.53 154 ASP B C 1
ATOM 2540 O O . ASP B 1 154 ? 6.734 0.111 9.056 1 97.53 154 ASP B O 1
ATOM 2544 N N . SER B 1 155 ? 5.738 1.992 9.843 1 98.48 155 SER B N 1
ATOM 2545 C CA . SER B 1 155 ? 4.68 1.276 10.548 1 98.48 155 SER B CA 1
ATOM 2546 C C . SER B 1 155 ? 3.301 1.775 10.129 1 98.48 155 SER B C 1
ATOM 2548 O O . SER B 1 155 ? 3.12 2.964 9.86 1 98.48 155 SER B O 1
ATOM 2550 N N . ASP B 1 156 ? 2.409 0.901 10.084 1 98.79 156 ASP B N 1
ATOM 2551 C CA . ASP B 1 156 ? 1.011 1.251 9.854 1 98.79 156 ASP B CA 1
ATOM 2552 C C . ASP B 1 156 ? 0.188 1.092 11.13 1 98.79 156 ASP B C 1
ATOM 2554 O O . ASP B 1 156 ? 0.371 0.128 11.877 1 98.79 156 ASP B O 1
ATOM 2558 N N . TYR B 1 157 ? -0.627 2.011 11.328 1 98.88 157 TYR B N 1
ATOM 2559 C CA . TYR B 1 157 ? -1.593 2.002 12.421 1 98.88 157 TYR B CA 1
ATOM 2560 C C . TYR B 1 157 ? -3.017 1.902 11.89 1 98.88 157 TYR B C 1
ATOM 2562 O O .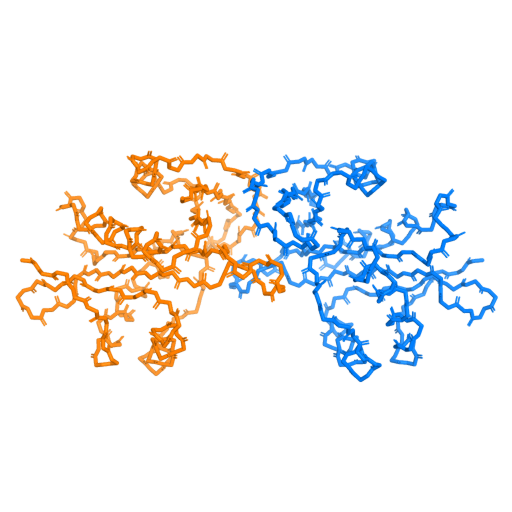 TYR B 1 157 ? -3.379 2.591 10.933 1 98.88 157 TYR B O 1
ATOM 2570 N N . GLU B 1 158 ? -3.756 1.041 12.459 1 98.92 158 GLU B N 1
ATOM 2571 C CA . GLU B 1 158 ? -5.097 0.746 11.965 1 98.92 158 GLU B CA 1
ATOM 2572 C C . GLU B 1 158 ? -6.161 1.161 12.978 1 98.92 158 GLU B C 1
ATOM 2574 O O . GLU B 1 158 ? -5.987 0.968 14.183 1 98.92 158 GLU B O 1
ATOM 2579 N N . LEU B 1 159 ? -7.214 1.703 12.518 1 98.9 159 LEU B N 1
ATOM 2580 C CA . LEU B 1 159 ? -8.429 1.99 13.271 1 98.9 159 LEU B CA 1
ATOM 2581 C C . LEU B 1 159 ? -9.65 1.387 12.584 1 98.9 159 LEU B C 1
ATOM 2583 O O . LEU B 1 159 ? -9.955 1.728 11.439 1 98.9 159 LEU B O 1
ATOM 2587 N N . LEU B 1 160 ? -10.285 0.456 13.205 1 98.72 160 LEU B N 1
ATOM 2588 C CA . LEU B 1 160 ? -11.585 0.01 12.716 1 98.72 160 LEU B CA 1
ATOM 2589 C C . LEU B 1 160 ? -12.677 1.009 13.085 1 98.72 160 LEU B C 1
ATOM 2591 O O . LEU B 1 160 ? -12.743 1.469 14.227 1 98.72 160 LEU B O 1
ATOM 2595 N N . LEU B 1 161 ? -13.42 1.357 12.168 1 98.03 161 LEU B N 1
ATOM 2596 C CA . LEU B 1 161 ? -14.382 2.437 12.36 1 98.03 161 LEU B CA 1
ATOM 2597 C C . LEU B 1 161 ? -15.753 1.883 12.735 1 98.03 161 LEU B C 1
ATOM 2599 O O . LEU B 1 161 ? -16.086 0.749 12.384 1 98.03 161 LEU B O 1
#

Nearest PDB structures (foldseek):
  5wph-assembly1_A  TM=9.814E-01  e=1.718E-19  Pseudomonas putida KT2440
  5jtf-assembly1_B  TM=9.804E-01  e=5.516E-19  Pseudomonas putida KT2440
  4mbu-assembly1_A  TM=9.711E-01  e=1.019E-18  Staphylococcus aureus subsp. aureus Mu50
  4j3g-assembly2_C  TM=9.703E-01  e=1.665E-18  Brucella abortus 2308
  5t7e-assembly1_C-2  TM=9.871E-01  e=1.262E-17  Streptomyces hygroscopicus